Protein AF-A0A0D0CSP5-F1 (afdb_monomer_lite)

Structure (mmCIF, N/CA/C/O backbone):
data_AF-A0A0D0CSP5-F1
#
_entry.id   AF-A0A0D0CSP5-F1
#
loop_
_atom_site.group_PDB
_atom_site.id
_atom_site.type_symbol
_atom_site.label_atom_id
_atom_site.label_alt_id
_atom_site.label_comp_id
_atom_site.label_asym_id
_atom_site.label_entity_id
_atom_site.label_seq_id
_atom_site.pdbx_PDB_ins_code
_atom_site.Cartn_x
_atom_site.Cartn_y
_atom_site.Cartn_z
_atom_site.occupancy
_atom_site.B_iso_or_equiv
_atom_site.auth_seq_id
_atom_site.auth_comp_id
_atom_site.auth_asym_id
_atom_site.auth_atom_id
_atom_site.pdbx_PDB_model_num
ATOM 1 N N . MET A 1 1 ? 1.812 12.391 -6.120 1.00 46.16 1 MET A N 1
ATOM 2 C CA . MET A 1 1 ? 3.103 12.925 -5.631 1.00 46.16 1 MET A CA 1
ATOM 3 C C . MET A 1 1 ? 3.459 12.083 -4.439 1.00 46.16 1 MET A C 1
ATOM 5 O O . MET A 1 1 ? 2.718 12.094 -3.468 1.00 46.16 1 MET A O 1
ATOM 9 N N . HIS A 1 2 ? 4.501 11.278 -4.575 1.00 56.84 2 HIS A N 1
ATOM 10 C CA . HIS A 1 2 ? 5.103 10.599 -3.438 1.00 56.84 2 HIS A CA 1
ATOM 11 C C . HIS A 1 2 ? 5.657 11.669 -2.486 1.00 56.84 2 HIS A C 1
ATOM 13 O O . HIS A 1 2 ? 5.991 12.766 -2.946 1.00 56.84 2 HIS A O 1
ATOM 19 N N . GLY A 1 3 ? 5.704 11.393 -1.181 1.00 61.19 3 GLY A N 1
ATOM 20 C CA . GLY A 1 3 ? 6.346 12.304 -0.230 1.00 61.19 3 GLY A CA 1
ATOM 21 C C . GLY A 1 3 ? 7.764 12.653 -0.694 1.00 61.19 3 GLY A C 1
ATOM 22 O O . GLY A 1 3 ? 8.386 11.878 -1.426 1.00 61.19 3 GLY A O 1
ATOM 23 N N . LYS A 1 4 ? 8.284 13.824 -0.305 1.00 67.62 4 LYS A N 1
ATOM 24 C CA . LYS A 1 4 ? 9.703 14.127 -0.544 1.00 67.62 4 LYS A CA 1
ATOM 25 C C . LYS A 1 4 ? 10.536 12.979 0.026 1.00 67.62 4 LYS A C 1
ATOM 27 O O . LYS A 1 4 ? 10.249 12.508 1.125 1.00 67.62 4 LYS A O 1
ATOM 32 N N . LYS A 1 5 ? 11.545 12.529 -0.725 1.00 73.38 5 LYS A N 1
ATOM 33 C CA . LYS A 1 5 ? 12.476 11.501 -0.257 1.00 73.38 5 LYS A CA 1
ATOM 34 C C . LYS A 1 5 ? 13.006 11.898 1.129 1.00 73.38 5 LYS A C 1
ATOM 36 O O . LYS A 1 5 ? 13.601 12.971 1.241 1.00 73.38 5 LYS A O 1
ATOM 41 N N . PRO A 1 6 ? 12.828 11.055 2.157 1.00 75.56 6 PRO A N 1
ATOM 42 C CA . PRO A 1 6 ? 13.388 11.326 3.471 1.00 75.56 6 PRO A CA 1
ATOM 43 C C . PRO A 1 6 ? 14.915 11.338 3.404 1.00 75.56 6 PRO A C 1
ATOM 45 O O . PRO A 1 6 ? 15.516 10.496 2.732 1.00 75.56 6 PRO A O 1
ATOM 48 N N . SER A 1 7 ? 15.549 12.266 4.121 1.00 73.44 7 SER A N 1
ATOM 49 C CA . SER A 1 7 ? 17.014 12.332 4.243 1.00 73.44 7 SER A CA 1
ATOM 50 C C . SER A 1 7 ? 17.606 11.059 4.857 1.00 73.44 7 SER A C 1
ATOM 52 O O . SER A 1 7 ? 18.731 10.692 4.537 1.00 73.44 7 SER A O 1
ATOM 54 N N . SER A 1 8 ? 16.821 10.345 5.670 1.00 70.94 8 SER A N 1
ATOM 55 C CA . SER A 1 8 ? 17.181 9.068 6.295 1.00 70.94 8 SER A CA 1
ATOM 56 C C . SER A 1 8 ? 17.286 7.887 5.324 1.00 70.94 8 SER A C 1
ATOM 58 O O . SER A 1 8 ? 17.780 6.831 5.712 1.00 70.94 8 SER A O 1
ATOM 60 N N . LEU A 1 9 ? 16.831 8.032 4.072 1.00 71.69 9 LEU A N 1
ATOM 61 C CA . LEU A 1 9 ? 16.870 6.962 3.082 1.00 71.69 9 LEU A CA 1
ATOM 62 C C . LEU A 1 9 ? 18.062 7.134 2.130 1.00 71.69 9 LEU A C 1
ATOM 64 O O . LEU A 1 9 ? 18.084 7.996 1.246 1.00 71.69 9 LEU A O 1
ATOM 68 N N . THR A 1 10 ? 19.052 6.266 2.280 1.00 71.38 10 THR A N 1
ATOM 69 C CA . THR A 1 10 ? 20.228 6.174 1.404 1.00 71.38 10 THR A CA 1
ATOM 70 C C . THR A 1 10 ? 20.049 5.079 0.347 1.00 71.38 10 THR A C 1
ATOM 72 O O . THR A 1 10 ? 19.156 4.234 0.440 1.00 71.38 10 THR A O 1
ATOM 75 N N . SER A 1 11 ? 20.908 5.063 -0.676 1.00 65.88 11 SER A N 1
ATOM 76 C CA . SER A 1 11 ? 20.959 3.974 -1.668 1.00 65.88 11 SER A CA 1
ATOM 77 C C . SER A 1 11 ? 21.300 2.609 -1.052 1.00 65.88 11 SER A C 1
ATOM 79 O O . SER A 1 11 ? 20.943 1.590 -1.629 1.00 65.88 11 SER A O 1
ATOM 81 N N . SER A 1 12 ? 21.933 2.590 0.125 1.00 69.38 12 SER A N 1
ATOM 82 C CA . SER A 1 12 ? 22.288 1.393 0.898 1.00 69.38 12 SER A CA 1
ATOM 83 C C . SER A 1 12 ? 21.222 0.954 1.911 1.00 69.38 12 SER A C 1
ATOM 85 O O . SER A 1 12 ? 21.437 0.001 2.657 1.00 69.38 12 SER A O 1
ATOM 87 N N . SER A 1 13 ? 20.080 1.645 1.983 1.00 78.25 13 SER A N 1
ATOM 88 C CA . SER A 1 13 ? 19.023 1.297 2.935 1.00 78.25 13 SER A CA 1
ATOM 89 C C . SER A 1 13 ? 18.440 -0.085 2.640 1.00 78.25 13 SER A C 1
ATOM 91 O O . SER A 1 13 ? 18.067 -0.381 1.507 1.00 78.25 13 SER A O 1
ATOM 93 N N . SER A 1 14 ? 18.314 -0.918 3.677 1.00 86.06 14 SER A N 1
ATOM 94 C CA . SER A 1 14 ? 17.715 -2.247 3.548 1.00 86.06 14 SER A CA 1
ATOM 95 C C . SER A 1 14 ? 16.250 -2.169 3.097 1.00 86.06 14 SER A C 1
ATOM 97 O O . SER A 1 14 ? 15.546 -1.193 3.373 1.00 86.06 14 SER A O 1
ATOM 99 N N . GLN A 1 15 ? 15.756 -3.233 2.456 1.00 89.75 15 GLN A N 1
ATOM 100 C CA . GLN A 1 15 ? 14.350 -3.353 2.043 1.00 89.75 15 GLN A CA 1
ATOM 101 C C . GLN A 1 15 ? 13.382 -3.133 3.220 1.00 89.75 15 GLN A C 1
ATOM 103 O O . GLN A 1 15 ? 1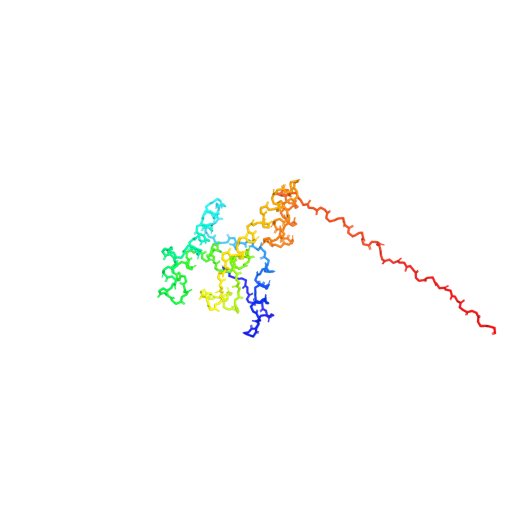2.352 -2.470 3.077 1.00 89.75 15 GLN A O 1
ATOM 108 N N . ALA A 1 16 ? 13.718 -3.677 4.395 1.00 90.62 16 ALA A N 1
ATOM 109 C CA . ALA A 1 16 ? 12.918 -3.523 5.605 1.00 90.62 16 ALA A CA 1
ATOM 110 C C . ALA A 1 16 ? 12.831 -2.051 6.031 1.00 90.62 16 ALA A C 1
ATOM 112 O O . ALA A 1 16 ? 11.731 -1.552 6.266 1.00 90.62 16 ALA A O 1
ATOM 113 N N . ASN A 1 17 ? 13.962 -1.339 6.041 1.00 90.44 17 ASN A N 1
ATOM 114 C CA . ASN A 1 17 ? 13.996 0.080 6.386 1.00 90.44 17 ASN A CA 1
ATOM 115 C C . ASN A 1 17 ? 13.234 0.934 5.360 1.00 90.44 17 ASN A C 1
ATOM 117 O O . ASN A 1 17 ? 12.402 1.756 5.731 1.00 90.44 17 ASN A O 1
ATOM 121 N N . ALA A 1 18 ? 13.443 0.694 4.060 1.00 92.19 18 ALA A N 1
ATOM 122 C CA . ALA A 1 18 ? 12.728 1.407 3.001 1.00 92.19 18 ALA A CA 1
ATOM 123 C C . ALA A 1 18 ? 11.206 1.201 3.094 1.00 92.19 18 ALA A C 1
ATOM 125 O O . ALA A 1 18 ? 10.436 2.154 2.969 1.00 92.19 18 ALA A O 1
ATOM 126 N N . THR A 1 19 ? 10.771 -0.034 3.355 1.00 94.44 19 THR A N 1
ATOM 127 C CA . THR A 1 19 ? 9.352 -0.366 3.543 1.00 94.44 19 THR A CA 1
ATOM 128 C C . THR A 1 19 ? 8.783 0.325 4.778 1.00 94.44 19 THR A C 1
ATOM 130 O O . THR A 1 19 ? 7.711 0.923 4.696 1.00 94.44 19 THR A O 1
ATOM 133 N N . LEU A 1 20 ? 9.506 0.297 5.902 1.00 92.38 20 LEU A N 1
ATOM 134 C CA . LEU A 1 20 ? 9.097 0.953 7.143 1.00 92.38 20 LEU A CA 1
ATOM 135 C C . LEU A 1 20 ? 8.934 2.466 6.953 1.00 92.38 20 LEU A C 1
ATOM 137 O O . LEU A 1 20 ? 7.921 3.030 7.353 1.00 92.38 20 LEU A O 1
ATOM 141 N N . ILE A 1 21 ? 9.885 3.110 6.275 1.00 92.19 21 ILE A N 1
ATOM 142 C CA . ILE A 1 21 ? 9.843 4.547 5.979 1.00 92.19 21 ILE A CA 1
ATOM 143 C C . ILE A 1 21 ? 8.609 4.909 5.137 1.00 92.19 21 ILE A C 1
ATOM 145 O O . ILE A 1 21 ? 7.915 5.881 5.438 1.00 92.19 21 ILE A O 1
ATOM 149 N N . VAL A 1 22 ? 8.297 4.124 4.100 1.00 93.00 22 VAL A N 1
ATOM 150 C CA . VAL A 1 22 ? 7.089 4.352 3.285 1.00 93.00 22 VAL A CA 1
ATOM 151 C C . VAL A 1 22 ? 5.819 4.174 4.121 1.00 93.00 22 VAL A C 1
ATOM 153 O O . VAL A 1 22 ? 4.914 5.004 4.038 1.00 93.00 22 VAL A O 1
ATOM 156 N N . ARG A 1 23 ? 5.752 3.126 4.953 1.00 92.62 23 ARG A N 1
ATOM 157 C CA . ARG A 1 23 ? 4.597 2.861 5.829 1.00 92.62 23 ARG A CA 1
ATOM 158 C C . ARG A 1 23 ? 4.380 3.955 6.874 1.00 92.62 23 ARG A C 1
ATOM 160 O O . ARG A 1 23 ? 3.234 4.285 7.149 1.00 92.62 23 ARG A O 1
ATOM 167 N N . ASN A 1 24 ? 5.458 4.546 7.380 1.00 90.31 24 ASN A N 1
ATOM 168 C CA . ASN A 1 24 ? 5.418 5.624 8.371 1.00 90.31 24 ASN A CA 1
ATOM 169 C C . ASN A 1 24 ? 5.271 7.023 7.753 1.00 90.31 24 ASN A C 1
ATOM 171 O O . ASN A 1 24 ? 5.294 8.015 8.474 1.00 90.31 24 ASN A O 1
ATOM 175 N N . THR A 1 25 ? 5.143 7.140 6.428 1.00 89.69 25 THR A N 1
ATOM 176 C CA . THR A 1 25 ? 4.841 8.439 5.813 1.00 89.69 25 THR A CA 1
ATOM 177 C C . THR A 1 25 ? 3.439 8.904 6.269 1.00 89.69 25 THR A C 1
ATOM 179 O O . THR A 1 25 ? 2.543 8.056 6.299 1.00 89.69 25 THR A O 1
ATOM 182 N N . PRO A 1 26 ? 3.209 10.197 6.593 1.00 87.38 26 PRO A N 1
ATOM 183 C CA . PRO A 1 26 ? 1.911 10.728 7.054 1.00 87.38 26 PRO A CA 1
ATOM 184 C C . PRO A 1 26 ? 0.786 10.684 6.015 1.00 87.38 26 PRO A C 1
ATOM 186 O O . PRO A 1 26 ? 1.022 10.803 4.804 1.00 87.38 26 PRO A O 1
ATOM 189 N N . TRP A 1 27 ? -0.455 10.385 6.438 1.00 86.06 27 TRP A N 1
ATOM 190 C CA . TRP A 1 27 ? -1.634 10.222 5.550 1.00 86.06 27 TRP A CA 1
ATOM 191 C C . TRP A 1 27 ? -2.237 11.572 5.192 1.00 86.06 27 TRP A C 1
ATOM 193 O O . TRP A 1 27 ? -3.348 11.906 5.595 1.00 86.06 27 TRP A O 1
ATOM 203 N N . ASP A 1 28 ? -1.483 12.324 4.396 1.00 77.31 28 ASP A N 1
ATOM 204 C CA . ASP A 1 28 ? -1.878 13.655 3.960 1.00 77.31 28 ASP A CA 1
ATOM 205 C C . ASP A 1 28 ? -2.941 13.601 2.861 1.00 77.31 28 ASP A C 1
ATOM 207 O O . ASP A 1 28 ? -2.894 12.773 1.941 1.00 77.31 28 ASP A O 1
ATOM 211 N N . ALA A 1 29 ? -3.886 14.539 2.930 1.00 70.00 29 ALA A N 1
ATOM 212 C CA . ALA A 1 29 ? -4.814 14.775 1.839 1.00 70.00 29 ALA A CA 1
ATOM 213 C C . ALA A 1 29 ? -4.043 15.221 0.581 1.00 70.00 29 ALA A C 1
ATOM 215 O O . ALA A 1 29 ? -3.043 15.943 0.678 1.00 70.00 29 ALA A O 1
ATOM 216 N N . PRO A 1 30 ? -4.489 14.830 -0.626 1.00 65.56 30 PRO A N 1
ATOM 217 C CA . PRO A 1 30 ? -3.902 15.361 -1.844 1.00 65.56 30 PRO A CA 1
ATOM 218 C C . PRO A 1 30 ? -4.047 16.895 -1.871 1.00 65.56 30 PRO A C 1
ATOM 220 O O . PRO A 1 30 ? -5.039 17.427 -1.372 1.00 65.56 30 PRO A O 1
ATOM 223 N N . PRO A 1 31 ? -3.098 17.628 -2.484 1.00 65.00 31 PRO A N 1
ATOM 224 C CA . PRO A 1 31 ? -3.183 19.081 -2.582 1.00 65.00 31 PRO A CA 1
ATOM 225 C C . PRO A 1 31 ? -4.522 19.523 -3.189 1.00 65.00 31 PRO A C 1
ATOM 227 O O . PRO A 1 31 ? -4.900 19.035 -4.257 1.00 65.00 31 PRO A O 1
ATOM 230 N N . ALA A 1 32 ? -5.187 20.493 -2.552 1.00 57.00 32 ALA A N 1
ATOM 231 C CA . ALA A 1 32 ? -6.552 20.939 -2.870 1.00 57.00 32 ALA A CA 1
ATOM 232 C C . ALA A 1 32 ? -6.784 21.360 -4.339 1.00 57.00 32 ALA A C 1
ATOM 234 O O . ALA A 1 32 ? -7.913 21.387 -4.814 1.00 57.00 32 ALA A O 1
ATOM 235 N N . LYS A 1 33 ? -5.721 21.667 -5.093 1.00 55.97 33 LYS A N 1
ATOM 236 C CA . LYS A 1 33 ? -5.796 22.148 -6.483 1.00 55.97 33 LYS A CA 1
ATOM 237 C C . LYS A 1 33 ? -5.842 21.042 -7.550 1.00 55.97 33 LYS A C 1
ATOM 239 O O . LYS A 1 33 ? -5.821 21.354 -8.740 1.00 55.97 33 LYS A O 1
ATOM 244 N N . LYS A 1 34 ? -5.879 19.756 -7.184 1.00 57.50 34 LYS A N 1
ATOM 245 C CA . LYS A 1 34 ? -5.886 18.658 -8.168 1.00 57.50 34 LYS A CA 1
ATOM 246 C C . LYS A 1 34 ? -7.311 18.202 -8.489 1.00 57.50 34 LYS A C 1
ATOM 248 O O . LYS A 1 34 ? -7.962 17.536 -7.692 1.00 57.50 34 LYS A O 1
ATOM 253 N N . ARG A 1 35 ? -7.779 18.556 -9.692 1.00 54.22 35 ARG A N 1
ATOM 254 C CA . ARG A 1 35 ? -9.064 18.112 -10.260 1.00 54.22 35 ARG A CA 1
ATOM 255 C C . ARG A 1 35 ? -9.150 16.575 -10.267 1.00 54.22 35 ARG A C 1
ATOM 257 O O . ARG A 1 35 ? -8.184 15.907 -10.631 1.00 54.22 35 ARG A O 1
ATOM 264 N N . GLY A 1 36 ? -10.317 16.019 -9.927 1.00 55.41 36 GLY A N 1
ATOM 265 C CA . GLY A 1 36 ? -10.646 14.612 -10.212 1.00 55.41 36 GLY A CA 1
ATOM 266 C C . GLY A 1 36 ? -10.665 13.628 -9.035 1.00 55.41 36 GLY A C 1
ATOM 267 O O . GLY A 1 36 ? -10.624 12.422 -9.283 1.00 55.41 36 GLY A O 1
ATOM 268 N N . MET A 1 37 ? -10.742 14.102 -7.787 1.00 58.91 37 MET A N 1
ATOM 269 C CA . MET A 1 37 ? -10.951 13.253 -6.602 1.00 58.91 37 MET A CA 1
ATOM 270 C C . MET A 1 37 ? -12.048 13.820 -5.686 1.00 58.91 37 MET A C 1
ATOM 272 O O . MET A 1 37 ? -11.821 14.067 -4.511 1.00 58.91 37 MET A O 1
ATOM 276 N N . SER A 1 38 ? -13.238 14.075 -6.232 1.00 64.12 38 SER A N 1
ATOM 277 C CA . SER A 1 38 ? -14.390 14.531 -5.436 1.00 64.12 38 SER A CA 1
ATOM 278 C C . SER A 1 38 ? -15.262 13.385 -4.916 1.00 64.12 38 SER A C 1
ATOM 280 O O . SER A 1 38 ? -16.025 13.587 -3.981 1.00 64.12 38 SER A O 1
ATOM 282 N N . GLN A 1 39 ? -15.157 12.181 -5.494 1.00 77.81 39 GLN A N 1
ATOM 283 C CA . GLN A 1 39 ? -16.024 11.048 -5.153 1.00 77.81 39 GLN A CA 1
ATOM 284 C C . GLN A 1 39 ? -15.227 9.857 -4.610 1.00 77.81 39 GLN A C 1
ATOM 286 O O . GLN A 1 39 ? -14.527 9.166 -5.357 1.00 77.81 39 GLN A O 1
ATOM 291 N N . ALA A 1 40 ? -15.371 9.597 -3.308 1.00 81.00 40 ALA A N 1
ATOM 292 C CA . ALA A 1 40 ? -14.673 8.523 -2.600 1.00 81.00 40 ALA A CA 1
ATOM 293 C C . ALA A 1 40 ? -14.980 7.128 -3.176 1.00 81.00 40 ALA A C 1
ATOM 295 O O . ALA A 1 40 ? -14.067 6.330 -3.378 1.00 81.00 40 ALA A O 1
ATOM 296 N N . ASN A 1 41 ? -16.238 6.859 -3.534 1.00 84.25 41 ASN A N 1
ATOM 297 C CA . ASN A 1 41 ? -16.663 5.553 -4.051 1.00 84.25 41 ASN A CA 1
ATOM 298 C C . ASN A 1 41 ? -15.925 5.167 -5.340 1.00 84.25 41 ASN A C 1
ATOM 300 O O . ASN A 1 41 ? -15.428 4.050 -5.468 1.00 84.25 41 ASN A O 1
ATOM 304 N N . ILE A 1 42 ? -15.776 6.110 -6.275 1.00 85.06 42 ILE A N 1
ATOM 305 C CA . ILE A 1 42 ? -15.047 5.856 -7.524 1.00 85.06 42 ILE A CA 1
ATOM 306 C C . ILE A 1 42 ? -13.568 5.589 -7.225 1.00 85.06 42 ILE A C 1
ATOM 308 O O . ILE A 1 42 ? -12.956 4.709 -7.832 1.00 85.06 42 ILE A O 1
ATOM 312 N N . PHE A 1 43 ? -12.979 6.320 -6.275 1.00 85.81 43 PHE A N 1
ATOM 313 C CA . PHE A 1 43 ? -11.599 6.079 -5.860 1.00 85.81 43 PHE A CA 1
ATOM 314 C C . PHE A 1 43 ? -11.404 4.662 -5.305 1.00 85.81 43 PHE A C 1
ATOM 316 O O . PHE A 1 43 ? -10.456 3.986 -5.711 1.00 85.81 43 PHE A O 1
ATOM 323 N N . LEU A 1 44 ? -12.320 4.184 -4.456 1.00 88.31 44 LEU A N 1
ATOM 324 C CA . LEU A 1 44 ? -12.282 2.821 -3.918 1.00 88.31 44 LEU A CA 1
ATOM 325 C C . LEU A 1 44 ? -12.336 1.764 -5.028 1.00 88.31 44 LEU A C 1
ATOM 327 O O . LEU A 1 44 ? -11.531 0.830 -5.023 1.00 88.31 44 LEU A O 1
ATOM 331 N N . VAL A 1 45 ? -13.215 1.937 -6.020 1.00 92.44 45 VAL A N 1
ATOM 332 C CA . VAL A 1 45 ? -13.304 1.030 -7.180 1.00 92.44 45 VAL A CA 1
ATOM 333 C C . VAL A 1 45 ? -12.012 1.049 -7.998 1.00 92.44 45 VAL A C 1
ATOM 335 O O . VAL A 1 45 ? -11.475 -0.003 -8.341 1.00 92.44 45 VAL A O 1
ATOM 338 N N . MET A 1 46 ? -11.457 2.230 -8.281 1.00 91.69 46 MET A N 1
ATOM 339 C CA . MET A 1 46 ? -10.213 2.330 -9.049 1.00 91.69 46 MET A CA 1
ATOM 340 C C . MET A 1 46 ? -9.023 1.699 -8.308 1.00 91.69 46 MET A C 1
ATOM 342 O O . MET A 1 46 ? -8.223 0.991 -8.920 1.00 91.69 46 MET A O 1
ATOM 346 N N . MET A 1 47 ? -8.897 1.941 -7.000 1.00 92.38 47 MET A N 1
ATOM 347 C CA . MET A 1 47 ? -7.795 1.411 -6.196 1.00 92.38 47 MET A CA 1
ATOM 348 C C . MET A 1 47 ? -7.901 -0.108 -6.014 1.00 92.38 47 MET A C 1
ATOM 350 O O . MET A 1 47 ? -6.906 -0.807 -6.185 1.00 92.38 47 MET A O 1
ATOM 354 N N . SER A 1 48 ? -9.097 -0.634 -5.734 1.00 94.56 48 SER A N 1
ATOM 355 C CA . SER A 1 48 ? -9.327 -2.085 -5.643 1.00 94.56 48 SER A CA 1
ATOM 356 C C . SER A 1 48 ? -9.068 -2.787 -6.976 1.00 94.56 48 SER A C 1
ATOM 358 O O . SER A 1 48 ? -8.341 -3.776 -7.005 1.00 94.56 48 SER A O 1
ATOM 360 N N . THR A 1 49 ? -9.547 -2.227 -8.092 1.00 95.50 49 THR A N 1
ATOM 361 C CA . THR A 1 49 ? -9.261 -2.750 -9.441 1.00 95.50 49 THR A CA 1
ATOM 362 C C . THR A 1 49 ? -7.762 -2.764 -9.726 1.00 95.50 49 THR A C 1
ATOM 364 O O . THR A 1 49 ? -7.243 -3.745 -10.251 1.00 95.50 49 THR A O 1
ATOM 367 N N . PHE A 1 50 ? -7.040 -1.704 -9.349 1.00 95.69 50 PHE A N 1
ATOM 368 C CA . PHE A 1 50 ? -5.586 -1.656 -9.489 1.00 95.69 50 PHE A CA 1
ATOM 369 C C . PHE A 1 50 ? -4.889 -2.739 -8.654 1.00 95.69 50 PHE A C 1
ATOM 371 O O . PHE A 1 50 ? -4.011 -3.424 -9.174 1.00 95.69 50 PHE A O 1
ATOM 378 N N . ILE A 1 51 ? -5.297 -2.940 -7.396 1.00 95.75 51 ILE A N 1
ATOM 379 C CA . ILE A 1 51 ? -4.763 -4.007 -6.534 1.00 95.75 51 ILE A CA 1
ATOM 380 C C . ILE A 1 51 ? -4.999 -5.379 -7.176 1.00 95.75 51 ILE A C 1
ATOM 382 O O . ILE A 1 51 ? -4.045 -6.135 -7.345 1.00 95.75 51 ILE A O 1
ATOM 386 N N . ILE A 1 52 ? -6.235 -5.675 -7.590 1.00 95.88 52 ILE A N 1
ATOM 387 C CA . ILE A 1 52 ? -6.591 -6.945 -8.242 1.00 95.88 52 ILE A CA 1
ATOM 388 C C . ILE A 1 52 ? -5.746 -7.144 -9.501 1.00 95.88 52 ILE A C 1
ATOM 390 O O . ILE A 1 52 ? -5.104 -8.178 -9.657 1.00 95.88 52 ILE A O 1
ATOM 394 N N . ALA A 1 53 ? -5.670 -6.131 -10.366 1.00 96.31 53 ALA A N 1
ATOM 395 C CA . ALA A 1 53 ? -4.885 -6.202 -11.590 1.00 96.31 53 ALA A CA 1
ATOM 396 C C . ALA A 1 53 ? -3.394 -6.441 -11.310 1.00 96.31 53 ALA A C 1
ATOM 398 O O . ALA A 1 53 ? -2.758 -7.174 -12.059 1.00 96.31 53 ALA A O 1
ATOM 399 N N . MET A 1 54 ? -2.823 -5.870 -10.246 1.00 95.62 54 MET A N 1
ATOM 400 C CA . MET A 1 54 ? -1.427 -6.125 -9.878 1.00 95.62 54 MET A CA 1
ATOM 401 C C . MET A 1 54 ? -1.188 -7.557 -9.387 1.00 95.62 54 MET A C 1
ATOM 403 O O . MET A 1 54 ? -0.099 -8.088 -9.602 1.00 95.62 54 MET A O 1
ATOM 407 N N . TYR A 1 55 ? -2.173 -8.177 -8.742 1.00 95.38 55 TYR A N 1
ATOM 408 C CA . TYR A 1 55 ? -2.037 -9.519 -8.180 1.00 95.38 55 TYR A CA 1
ATOM 409 C C . TYR A 1 55 ? -2.460 -10.648 -9.108 1.00 95.38 55 TYR A C 1
ATOM 411 O O . TYR A 1 55 ? -1.989 -11.765 -8.927 1.00 95.38 55 TYR A O 1
ATOM 419 N N . GLU A 1 56 ? -3.281 -10.356 -10.112 1.00 96.00 56 GLU A N 1
ATOM 420 C CA . GLU A 1 56 ? -3.681 -11.312 -11.136 1.00 96.00 56 GLU A CA 1
ATOM 421 C C . GLU A 1 56 ? -2.582 -11.425 -12.210 1.00 96.00 56 GLU A C 1
ATOM 423 O O . GLU A 1 56 ? -2.415 -10.494 -13.010 1.00 96.00 56 GLU A O 1
ATOM 428 N N . PRO A 1 57 ? -1.805 -12.529 -12.274 1.00 93.31 57 PRO A N 1
ATOM 429 C CA . PRO A 1 57 ? -0.657 -12.636 -13.176 1.00 93.31 57 PRO A CA 1
ATOM 430 C C . PRO A 1 57 ? -1.039 -12.505 -14.649 1.00 93.31 57 PRO A C 1
ATOM 432 O O . PRO A 1 57 ? -0.236 -12.033 -15.458 1.00 93.31 57 PRO A O 1
ATOM 435 N N . THR A 1 58 ? -2.265 -12.904 -14.994 1.00 96.12 58 THR A N 1
ATOM 436 C CA . THR A 1 58 ? -2.775 -12.846 -16.363 1.00 96.12 58 THR A CA 1
ATOM 437 C C . THR A 1 58 ? -3.406 -11.501 -16.708 1.00 96.12 58 THR A C 1
ATOM 439 O O . THR A 1 58 ? -3.830 -11.315 -17.851 1.00 96.12 58 THR A O 1
ATOM 442 N N . SER A 1 59 ? -3.448 -10.533 -15.790 1.00 96.88 59 SER A N 1
ATOM 443 C CA . SER A 1 59 ? -4.088 -9.250 -16.066 1.00 96.88 59 SER A CA 1
ATOM 444 C C . SER A 1 59 ? -3.383 -8.500 -17.209 1.00 96.88 59 SER A C 1
ATOM 446 O O . SER A 1 59 ? -2.155 -8.588 -17.358 1.00 96.88 59 SER A O 1
ATOM 448 N N . PRO A 1 60 ? -4.119 -7.710 -18.013 1.00 95.75 60 PRO A N 1
ATOM 449 C CA . PRO A 1 60 ? -3.512 -6.877 -19.052 1.00 95.75 60 PRO A CA 1
ATOM 450 C C . PRO A 1 60 ? -2.423 -5.949 -18.502 1.00 95.75 60 PRO A C 1
ATOM 452 O O . PRO A 1 60 ? -1.373 -5.786 -19.121 1.00 95.75 60 PRO A O 1
ATOM 455 N N . LEU A 1 61 ? -2.629 -5.405 -17.297 1.00 94.25 61 LEU A N 1
ATOM 456 C CA . LEU A 1 61 ? -1.655 -4.546 -16.629 1.00 94.25 61 LEU A CA 1
ATOM 457 C C . LEU A 1 61 ? -0.358 -5.298 -16.300 1.00 94.25 61 LEU A C 1
ATOM 459 O O . LEU A 1 61 ? 0.729 -4.774 -16.534 1.00 94.25 61 LEU A O 1
ATOM 463 N N . ARG A 1 62 ? -0.441 -6.537 -15.799 1.00 94.88 62 ARG A N 1
ATOM 464 C CA . ARG A 1 62 ? 0.749 -7.341 -15.477 1.00 94.88 62 ARG A CA 1
ATOM 465 C C . ARG A 1 62 ? 1.532 -7.735 -16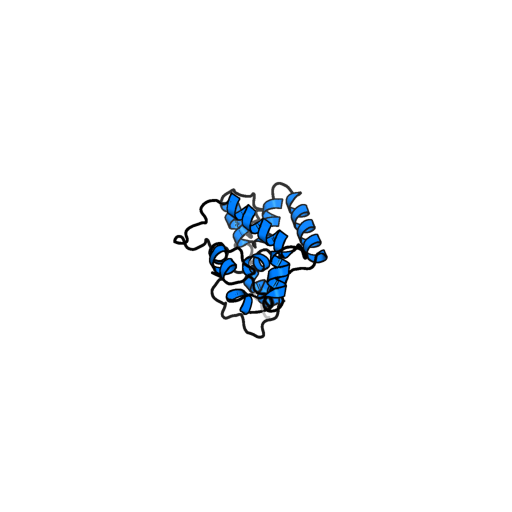.716 1.00 94.88 62 ARG A C 1
ATOM 467 O O . ARG A 1 62 ? 2.761 -7.632 -16.706 1.00 94.88 62 ARG A O 1
ATOM 474 N N . ARG A 1 63 ? 0.838 -8.100 -17.796 1.00 96.25 63 ARG A N 1
ATOM 475 C CA . ARG A 1 63 ? 1.474 -8.345 -19.100 1.00 96.25 63 ARG A CA 1
ATOM 476 C C . ARG A 1 63 ? 2.172 -7.086 -19.616 1.00 96.25 63 ARG A C 1
ATOM 478 O O . ARG A 1 63 ? 3.331 -7.166 -20.014 1.00 96.25 63 ARG A O 1
ATOM 485 N N . TYR A 1 64 ? 1.508 -5.929 -19.533 1.00 95.75 64 TYR A N 1
ATOM 486 C CA . TYR A 1 64 ? 2.078 -4.644 -19.937 1.00 95.75 64 TYR A CA 1
ATOM 487 C C . TYR A 1 64 ? 3.348 -4.312 -19.146 1.00 95.75 64 TYR A C 1
ATOM 489 O O . TYR A 1 64 ? 4.394 -4.079 -19.744 1.00 95.75 64 TYR A O 1
ATOM 497 N N . ILE A 1 65 ? 3.295 -4.354 -17.811 1.00 95.19 65 ILE A N 1
ATOM 498 C CA . ILE A 1 65 ? 4.445 -4.069 -16.936 1.00 95.19 65 ILE A CA 1
ATOM 499 C C . ILE A 1 65 ? 5.634 -4.970 -17.284 1.00 95.19 65 ILE A C 1
ATOM 501 O O . ILE A 1 65 ? 6.763 -4.487 -17.376 1.00 95.19 65 ILE A O 1
ATOM 505 N N . LYS A 1 66 ? 5.387 -6.270 -17.497 1.00 94.69 66 LYS A N 1
ATOM 506 C CA . LYS A 1 66 ? 6.429 -7.232 -17.878 1.00 94.69 66 LYS A CA 1
ATOM 507 C C . LYS A 1 66 ? 7.069 -6.864 -19.221 1.00 94.69 66 LYS A C 1
ATOM 509 O O . LYS A 1 66 ? 8.290 -6.868 -19.321 1.00 94.69 66 LYS A O 1
ATOM 514 N N . ALA A 1 67 ? 6.260 -6.504 -20.218 1.00 95.88 67 ALA A N 1
ATOM 515 C CA . ALA A 1 67 ? 6.739 -6.077 -21.534 1.00 95.88 67 ALA A CA 1
ATOM 516 C C . ALA A 1 67 ? 7.494 -4.731 -21.509 1.00 95.88 67 ALA A C 1
ATOM 518 O O . ALA A 1 67 ? 8.306 -4.474 -22.390 1.00 95.88 67 ALA A O 1
ATOM 519 N N . HIS A 1 68 ? 7.273 -3.894 -20.489 1.00 95.25 68 HIS A N 1
ATOM 520 C CA . HIS A 1 68 ? 7.844 -2.544 -20.382 1.00 95.25 68 HIS A CA 1
ATOM 521 C C . HIS A 1 68 ? 8.839 -2.406 -19.218 1.00 95.25 68 HIS A C 1
ATOM 523 O O . HIS A 1 68 ? 8.916 -1.361 -18.564 1.00 95.25 68 HIS A O 1
ATOM 529 N N . GLY A 1 69 ? 9.597 -3.468 -18.921 1.00 93.56 69 GLY A N 1
ATOM 530 C CA . GLY A 1 69 ? 10.703 -3.421 -17.955 1.00 93.56 69 GLY A CA 1
ATOM 531 C C . GLY A 1 69 ? 10.281 -3.000 -16.543 1.00 93.56 69 GLY A C 1
ATOM 532 O O . GLY A 1 69 ? 10.986 -2.238 -15.879 1.00 93.56 69 GLY A O 1
ATOM 533 N N . GLY A 1 70 ? 9.093 -3.423 -16.104 1.00 93.56 70 GLY A N 1
ATOM 534 C CA . GLY A 1 70 ? 8.571 -3.142 -14.767 1.00 93.56 70 GLY A CA 1
ATOM 535 C C . GLY A 1 70 ? 7.871 -1.786 -14.617 1.00 93.56 70 GLY A C 1
ATOM 536 O O . GLY A 1 70 ? 7.435 -1.458 -13.512 1.00 93.56 70 GLY A O 1
ATOM 537 N N . ALA A 1 71 ? 7.759 -0.982 -15.678 1.00 93.12 71 ALA A N 1
ATOM 538 C CA . ALA A 1 71 ? 7.119 0.331 -15.622 1.00 93.12 71 ALA A CA 1
ATOM 539 C C . ALA A 1 71 ? 5.592 0.255 -15.814 1.00 93.12 71 ALA A C 1
ATOM 541 O O . ALA A 1 71 ? 5.089 -0.523 -16.619 1.00 93.12 71 ALA A O 1
ATOM 542 N N . LEU A 1 72 ? 4.854 1.134 -15.126 1.00 91.44 72 LEU A N 1
ATOM 543 C CA . LEU A 1 72 ? 3.411 1.331 -15.350 1.00 91.44 72 LEU A CA 1
ATOM 544 C C . LEU A 1 72 ? 3.103 2.133 -16.628 1.00 91.44 72 LEU A C 1
ATOM 546 O O . LEU A 1 72 ? 1.971 2.133 -17.095 1.00 91.44 72 LEU A O 1
ATOM 550 N N . GLY A 1 73 ? 4.105 2.814 -17.191 1.00 90.88 73 GLY A N 1
ATOM 551 C CA . GLY A 1 73 ? 3.951 3.712 -18.335 1.00 90.88 73 GLY A CA 1
ATOM 552 C C . GLY A 1 73 ? 3.606 5.152 -17.937 1.00 90.88 73 GLY A C 1
ATOM 553 O O . GLY A 1 73 ? 3.060 5.421 -16.861 1.00 90.88 73 GLY A O 1
ATOM 554 N N . THR A 1 74 ? 3.946 6.091 -18.820 1.00 89.12 74 THR A N 1
ATOM 555 C CA . THR A 1 74 ? 3.697 7.532 -18.642 1.00 89.12 74 THR A CA 1
ATOM 556 C C . THR A 1 74 ? 2.203 7.830 -18.600 1.00 89.12 74 THR A C 1
ATOM 558 O O . THR A 1 74 ? 1.736 8.417 -17.633 1.00 89.12 74 THR A O 1
ATOM 561 N N . GLN A 1 75 ? 1.428 7.287 -19.544 1.00 89.50 75 GLN A N 1
ATOM 562 C CA . GLN A 1 75 ? -0.028 7.479 -19.609 1.00 89.50 75 GLN A CA 1
ATOM 563 C C . GLN A 1 75 ? -0.744 7.091 -18.306 1.00 89.50 75 GLN A C 1
ATOM 565 O O . GLN A 1 75 ? -1.609 7.824 -17.821 1.00 89.50 75 GLN A O 1
ATOM 570 N N . TRP A 1 76 ? -0.371 5.953 -17.706 1.00 89.25 76 TRP A N 1
ATOM 571 C CA . TRP A 1 76 ? -0.908 5.555 -16.404 1.00 89.25 76 TRP A CA 1
ATOM 572 C C . TRP A 1 76 ? -0.496 6.544 -15.315 1.00 89.25 76 TRP A C 1
ATOM 574 O O . TRP A 1 76 ? -1.333 7.008 -14.541 1.00 89.25 76 TRP A O 1
ATOM 584 N N . THR A 1 77 ? 0.794 6.874 -15.258 1.00 88.06 77 THR A N 1
ATOM 585 C CA . THR A 1 77 ? 1.368 7.754 -14.233 1.00 88.06 77 THR A CA 1
ATOM 586 C C . THR A 1 77 ? 0.730 9.142 -14.257 1.00 88.06 77 THR A C 1
ATOM 588 O O . THR A 1 77 ? 0.350 9.649 -13.200 1.00 88.06 77 THR A O 1
ATOM 591 N N . ASP A 1 78 ? 0.514 9.712 -15.437 1.00 86.81 78 ASP A N 1
ATOM 592 C CA . ASP A 1 78 ? -0.091 11.035 -15.602 1.00 86.81 78 ASP A CA 1
ATOM 593 C C . ASP A 1 78 ? -1.562 11.029 -15.168 1.00 86.81 78 ASP A C 1
ATOM 595 O O . ASP A 1 78 ? -2.017 11.910 -14.433 1.00 86.81 78 ASP A O 1
ATOM 599 N N . LYS A 1 79 ? -2.307 9.980 -15.542 1.00 86.38 79 LYS A N 1
ATOM 600 C CA . LYS A 1 79 ? -3.740 9.856 -15.238 1.00 86.38 79 LYS A CA 1
ATOM 601 C C . LYS A 1 79 ? -4.029 9.497 -13.777 1.00 86.38 79 LYS A C 1
ATOM 603 O O . LYS A 1 79 ? -5.007 9.974 -13.192 1.00 86.38 79 LYS A O 1
ATOM 608 N N . HIS A 1 80 ? -3.215 8.626 -13.187 1.00 86.69 80 HIS A N 1
ATOM 609 C CA . HIS A 1 80 ? -3.498 7.973 -11.905 1.00 86.69 80 HIS A CA 1
ATOM 610 C C . HIS A 1 80 ? -2.532 8.373 -10.781 1.00 86.69 80 HIS A C 1
ATOM 612 O O . HIS A 1 80 ? -2.887 8.277 -9.601 1.00 86.69 80 HIS A O 1
ATOM 618 N N . GLY A 1 81 ? -1.353 8.907 -11.107 1.00 85.19 81 GLY A N 1
ATOM 619 C CA . GLY A 1 81 ? -0.340 9.306 -10.127 1.00 85.19 81 GLY A CA 1
ATOM 620 C C . GLY A 1 81 ? -0.765 10.485 -9.251 1.00 85.19 81 GLY A C 1
ATOM 621 O O . GLY A 1 81 ? -0.443 10.533 -8.059 1.00 85.19 81 GLY A O 1
ATOM 622 N N . ALA A 1 82 ? -1.552 11.415 -9.799 1.00 81.75 82 ALA A N 1
ATOM 623 C CA . ALA A 1 82 ? -2.178 12.486 -9.024 1.00 81.75 82 ALA A CA 1
ATOM 624 C C . ALA A 1 82 ? -3.203 11.955 -8.009 1.00 81.75 82 ALA A C 1
ATOM 626 O O . ALA A 1 82 ? -3.343 12.538 -6.937 1.00 81.75 82 ALA A O 1
ATOM 627 N N . LYS A 1 83 ? -3.862 10.834 -8.329 1.00 82.50 83 LYS A N 1
ATOM 628 C CA . LYS A 1 83 ? -4.868 10.193 -7.476 1.00 82.50 83 LYS A CA 1
ATOM 629 C C . LYS A 1 83 ? -4.258 9.297 -6.397 1.00 82.50 83 LYS A C 1
ATOM 631 O O . LYS A 1 83 ? -4.978 8.780 -5.561 1.00 82.50 83 LYS A O 1
ATOM 636 N N . GLY A 1 84 ? -2.944 9.075 -6.424 1.00 86.31 84 GLY A N 1
ATOM 637 C CA . GLY A 1 84 ? -2.278 8.167 -5.491 1.00 86.31 84 GLY A CA 1
ATOM 638 C C . GLY A 1 84 ? -2.476 6.683 -5.816 1.00 86.31 84 GLY A C 1
ATOM 639 O O . GLY A 1 84 ? -2.069 5.839 -5.022 1.00 86.31 84 GLY A O 1
ATOM 640 N N . ILE A 1 85 ? -3.021 6.332 -6.982 1.00 90.94 85 ILE A N 1
ATOM 641 C CA . ILE A 1 85 ? -3.122 4.936 -7.432 1.00 90.94 85 ILE A CA 1
ATOM 642 C C . ILE A 1 85 ? -1.755 4.536 -7.994 1.00 90.94 85 ILE A C 1
ATOM 644 O O . ILE A 1 85 ? -1.479 4.616 -9.192 1.00 90.94 85 ILE A O 1
ATOM 648 N N . THR A 1 86 ? -0.846 4.241 -7.069 1.00 91.88 86 THR A N 1
ATOM 649 C CA . THR A 1 86 ? 0.588 4.117 -7.322 1.00 91.88 86 THR A CA 1
ATOM 650 C C . THR A 1 86 ? 1.200 3.005 -6.472 1.00 91.88 86 THR A C 1
ATOM 652 O O . THR A 1 86 ? 0.658 2.678 -5.412 1.00 91.88 86 THR A O 1
ATOM 655 N N . PRO A 1 87 ? 2.375 2.482 -6.862 1.00 94.19 87 PRO A N 1
ATOM 656 C CA . PRO A 1 87 ? 3.106 1.491 -6.076 1.00 94.19 87 PRO A CA 1
ATOM 657 C C . PRO A 1 87 ? 3.401 1.905 -4.636 1.00 94.19 87 PRO A C 1
ATOM 659 O O . PRO A 1 87 ? 3.334 1.085 -3.727 1.00 94.19 87 PRO A O 1
ATOM 662 N N . PHE A 1 88 ? 3.680 3.190 -4.415 1.00 93.69 88 PHE A N 1
ATOM 663 C CA . PHE A 1 88 ? 3.934 3.733 -3.084 1.00 93.69 88 PHE A CA 1
ATOM 664 C C . PHE A 1 88 ? 2.783 3.437 -2.121 1.00 93.69 88 PHE A C 1
ATOM 666 O O . PHE A 1 88 ? 3.019 2.969 -1.013 1.00 93.69 88 PHE A O 1
ATOM 673 N N . ASN A 1 89 ? 1.536 3.628 -2.563 1.00 92.94 89 ASN A N 1
ATOM 674 C CA . ASN A 1 89 ? 0.380 3.342 -1.721 1.00 92.94 89 ASN A CA 1
ATOM 675 C C . ASN A 1 89 ? 0.132 1.839 -1.542 1.00 92.94 89 ASN A C 1
ATOM 677 O O . ASN A 1 89 ? -0.394 1.458 -0.505 1.00 92.94 89 ASN A O 1
ATOM 681 N N . LEU A 1 90 ? 0.571 0.971 -2.460 1.00 95.00 90 LEU A N 1
ATOM 682 C CA . LEU A 1 90 ? 0.555 -0.479 -2.213 1.00 95.00 90 LEU A CA 1
ATOM 683 C C . LEU A 1 90 ? 1.513 -0.859 -1.080 1.00 95.00 90 LEU A C 1
ATOM 685 O O . LEU A 1 90 ? 1.132 -1.599 -0.175 1.00 95.00 90 LEU A O 1
ATOM 689 N N . VAL A 1 91 ? 2.737 -0.317 -1.095 1.00 95.56 91 VAL A N 1
ATOM 690 C CA . VAL A 1 91 ? 3.719 -0.548 -0.020 1.00 95.56 91 VAL A CA 1
ATOM 691 C C . VAL A 1 91 ? 3.193 -0.004 1.302 1.00 95.56 91 VAL A C 1
ATOM 693 O O . VAL A 1 91 ? 3.230 -0.674 2.334 1.00 95.56 91 VAL A O 1
ATOM 696 N N . ARG A 1 92 ? 2.643 1.205 1.260 1.00 93.81 92 ARG A N 1
ATOM 697 C CA . ARG A 1 92 ? 2.102 1.885 2.426 1.00 93.81 92 ARG A CA 1
ATOM 698 C C . ARG A 1 92 ? 0.937 1.136 3.072 1.00 93.81 92 ARG A C 1
ATOM 700 O O . ARG A 1 92 ? 0.934 0.979 4.285 1.00 93.81 92 ARG A O 1
ATOM 707 N N . LEU A 1 93 ? 0.022 0.592 2.266 1.00 92.94 93 LEU A N 1
ATOM 708 C CA . LEU A 1 93 ? -1.064 -0.286 2.722 1.00 92.94 93 LEU A CA 1
ATOM 709 C C . LEU A 1 93 ? -0.569 -1.651 3.226 1.00 92.94 93 LEU A C 1
ATOM 711 O O . LEU A 1 93 ? -1.340 -2.406 3.807 1.00 92.94 93 LEU A O 1
ATOM 715 N N . GLY A 1 94 ? 0.709 -1.984 3.027 1.00 94.38 94 GLY A N 1
ATOM 716 C CA . GLY A 1 94 ? 1.277 -3.272 3.430 1.00 94.38 94 GLY A CA 1
ATOM 717 C C . GLY A 1 94 ? 0.990 -4.398 2.452 1.00 94.38 94 GLY A C 1
ATOM 718 O O . GLY A 1 94 ? 1.098 -5.557 2.821 1.00 94.38 94 GLY A O 1
ATOM 719 N N . LEU A 1 95 ? 0.638 -4.065 1.212 1.00 95.69 95 LEU A N 1
ATOM 720 C CA . LEU A 1 95 ? 0.449 -5.020 0.122 1.00 95.69 95 LEU A CA 1
ATOM 721 C C . LEU A 1 95 ? 1.731 -5.180 -0.708 1.00 95.69 95 LEU A C 1
ATOM 723 O O . LEU A 1 95 ? 1.830 -6.033 -1.568 1.00 95.69 95 LEU A O 1
ATOM 727 N N . ALA A 1 96 ? 2.757 -4.373 -0.487 1.00 96.75 96 ALA A N 1
ATOM 728 C CA . ALA A 1 96 ? 4.018 -4.505 -1.203 1.00 96.75 96 ALA A CA 1
ATOM 729 C C . ALA A 1 96 ? 5.194 -4.152 -0.296 1.00 96.75 96 ALA A C 1
ATOM 731 O O . ALA A 1 96 ? 5.020 -3.590 0.786 1.00 96.75 96 ALA A O 1
ATOM 732 N N . THR A 1 97 ? 6.401 -4.453 -0.757 1.00 96.31 97 THR A N 1
ATOM 733 C CA . THR A 1 97 ? 7.647 -4.024 -0.118 1.00 96.31 97 THR A CA 1
ATOM 734 C C . THR A 1 97 ? 8.366 -3.018 -1.002 1.00 96.31 97 THR A C 1
ATOM 736 O O . THR A 1 97 ? 8.394 -3.156 -2.225 1.00 96.31 97 THR A O 1
ATOM 739 N N . ALA A 1 98 ? 8.959 -1.994 -0.392 1.00 95.38 98 ALA A N 1
ATOM 740 C CA . ALA A 1 98 ? 9.883 -1.100 -1.080 1.00 95.38 98 ALA A CA 1
ATOM 741 C C . ALA A 1 98 ? 11.288 -1.699 -1.040 1.00 95.38 98 ALA A C 1
ATOM 743 O O . ALA A 1 98 ? 11.747 -2.109 0.023 1.00 95.38 98 ALA A O 1
ATOM 744 N N . LYS A 1 99 ? 11.983 -1.703 -2.180 1.00 92.06 99 LYS A N 1
ATOM 745 C CA . LYS A 1 99 ? 13.370 -2.183 -2.299 1.00 92.06 99 LYS A CA 1
ATOM 746 C C . LYS A 1 99 ? 14.410 -1.068 -2.163 1.00 92.06 99 LYS A C 1
ATOM 748 O O . LYS A 1 99 ? 15.575 -1.361 -1.942 1.00 92.06 99 LYS A O 1
ATOM 753 N N . GLY A 1 100 ? 14.008 0.200 -2.273 1.00 87.69 100 GLY A N 1
ATOM 754 C CA . GLY A 1 100 ? 14.920 1.332 -2.117 1.00 87.69 100 GLY A CA 1
ATOM 755 C C . GLY A 1 100 ? 14.289 2.682 -2.454 1.00 87.69 100 GLY A C 1
ATOM 756 O O . GLY A 1 100 ? 13.073 2.809 -2.580 1.00 87.69 100 GLY A O 1
ATOM 757 N N . CYS A 1 101 ? 15.133 3.702 -2.637 1.00 86.00 101 CYS A N 1
ATOM 758 C CA . CYS A 1 101 ? 14.727 5.101 -2.842 1.00 86.00 101 CYS A CA 1
ATOM 759 C C . CYS A 1 101 ? 13.875 5.359 -4.094 1.00 86.00 101 CYS A C 1
ATOM 761 O O . CYS A 1 101 ? 13.166 6.366 -4.160 1.00 86.00 101 CYS A O 1
ATOM 763 N N . SER A 1 102 ? 13.946 4.489 -5.104 1.00 89.19 102 SER A N 1
ATOM 764 C CA . SER A 1 102 ? 13.202 4.674 -6.354 1.00 89.19 102 SER A CA 1
ATOM 765 C C . SER A 1 102 ? 11.684 4.622 -6.152 1.00 89.19 102 SER A C 1
ATOM 767 O O . SER A 1 102 ? 10.961 5.186 -6.975 1.00 89.19 102 SER A O 1
ATOM 769 N N . ILE A 1 103 ? 11.202 4.068 -5.026 1.00 91.94 103 ILE A N 1
ATOM 770 C CA . ILE A 1 103 ? 9.780 4.069 -4.651 1.00 91.94 103 ILE A CA 1
ATOM 771 C C . ILE A 1 103 ? 9.167 5.474 -4.545 1.00 91.94 103 ILE A C 1
ATOM 773 O O . ILE A 1 103 ? 7.960 5.627 -4.722 1.00 91.94 103 ILE A O 1
ATOM 777 N N . PHE A 1 104 ? 9.990 6.503 -4.313 1.00 87.69 104 PHE A N 1
ATOM 778 C CA . PHE A 1 104 ? 9.547 7.894 -4.179 1.00 87.69 104 PHE A CA 1
ATOM 779 C C . PHE A 1 104 ? 9.490 8.667 -5.505 1.00 87.69 104 PHE A C 1
ATOM 781 O O . PHE A 1 104 ? 8.940 9.761 -5.534 1.00 87.69 104 PHE A O 1
ATOM 788 N N . HIS A 1 105 ? 10.041 8.150 -6.607 1.00 83.12 105 HIS A N 1
ATOM 789 C CA . HIS A 1 105 ? 10.166 8.953 -7.837 1.00 83.12 105 HIS A CA 1
ATOM 790 C C . HIS A 1 105 ? 9.799 8.193 -9.105 1.00 83.12 105 HIS A C 1
ATOM 792 O O . HIS A 1 105 ? 9.075 8.708 -9.952 1.00 83.12 105 HIS A O 1
ATOM 798 N N . SER A 1 106 ? 10.304 6.972 -9.268 1.00 82.75 106 SER A N 1
ATOM 799 C CA . SER A 1 106 ? 10.112 6.185 -10.491 1.00 82.75 106 SER A CA 1
ATOM 800 C C . SER A 1 106 ? 10.097 4.690 -10.163 1.00 82.75 106 SER A C 1
ATOM 802 O O . SER A 1 106 ? 11.017 3.956 -10.537 1.00 82.75 106 SER A O 1
ATOM 804 N N . PRO A 1 107 ? 9.084 4.222 -9.410 1.00 87.88 107 PRO A N 1
ATOM 805 C CA . PRO A 1 107 ? 9.006 2.832 -8.990 1.00 87.88 107 PRO A CA 1
ATOM 806 C C . PRO A 1 107 ? 8.773 1.897 -10.179 1.00 87.88 107 PRO A C 1
ATOM 808 O O . PRO A 1 107 ? 7.670 1.832 -10.720 1.00 87.88 107 PRO A O 1
ATOM 811 N N . LYS A 1 108 ? 9.788 1.104 -10.526 1.00 92.62 108 LYS A N 1
ATOM 812 C CA . LYS A 1 108 ? 9.640 -0.071 -11.393 1.00 92.62 108 LYS A CA 1
ATOM 813 C C . LYS A 1 108 ? 9.441 -1.322 -10.546 1.00 92.62 108 LYS A C 1
ATOM 815 O O . LYS A 1 108 ? 10.109 -1.478 -9.519 1.00 92.62 108 LYS A O 1
ATOM 820 N N . VAL A 1 109 ? 8.530 -2.188 -10.978 1.00 92.50 109 VAL A N 1
ATOM 821 C CA . VAL A 1 109 ? 8.308 -3.506 -10.370 1.00 92.50 109 VAL A CA 1
ATOM 822 C C . VAL A 1 109 ? 9.616 -4.297 -10.384 1.00 92.50 109 VAL A C 1
ATOM 824 O O . VAL A 1 109 ? 10.409 -4.178 -11.313 1.00 92.50 109 VAL A O 1
ATOM 827 N N . ASP A 1 110 ? 9.859 -5.031 -9.305 1.00 88.62 110 ASP A N 1
ATOM 828 C CA . ASP A 1 110 ? 11.028 -5.863 -9.009 1.00 88.62 110 ASP A CA 1
ATOM 829 C C . ASP A 1 110 ? 12.376 -5.142 -8.870 1.00 88.62 110 ASP A C 1
ATOM 831 O O . ASP A 1 110 ? 13.303 -5.724 -8.306 1.00 88.62 110 ASP A O 1
ATOM 835 N N . HIS A 1 111 ? 12.459 -3.857 -9.218 1.00 87.25 111 HIS A N 1
ATOM 836 C CA . HIS A 1 111 ? 13.635 -3.016 -8.972 1.00 87.25 111 HIS A CA 1
ATOM 837 C C . HIS A 1 111 ? 13.447 -2.068 -7.783 1.00 87.25 111 HIS A C 1
ATOM 839 O O . HIS A 1 111 ? 14.263 -2.046 -6.868 1.00 87.25 111 HIS A O 1
ATOM 845 N N . GLY A 1 112 ? 12.374 -1.272 -7.778 1.00 89.31 112 GLY A N 1
ATOM 846 C CA . GLY A 1 112 ? 12.093 -0.308 -6.706 1.00 89.31 112 GLY A CA 1
ATOM 847 C C . GLY A 1 112 ? 11.163 -0.834 -5.622 1.00 89.31 112 GLY A C 1
ATOM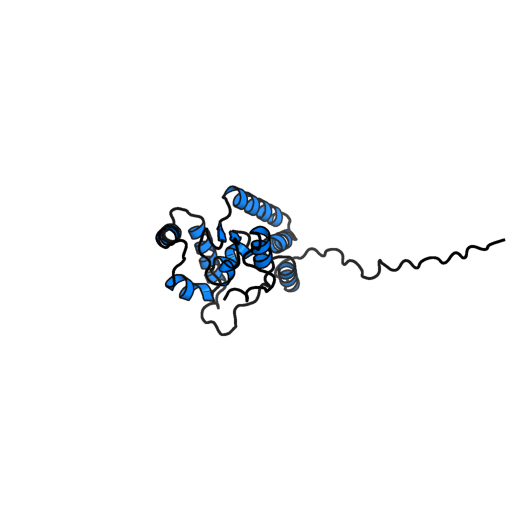 848 O O . GLY A 1 112 ? 11.142 -0.309 -4.509 1.00 89.31 112 GLY A O 1
ATOM 849 N N . TRP A 1 113 ? 10.394 -1.870 -5.943 1.00 94.81 113 TRP A N 1
ATOM 850 C CA . TRP A 1 113 ? 9.402 -2.477 -5.067 1.00 94.81 113 TRP A CA 1
ATOM 851 C C . TRP A 1 113 ? 9.017 -3.863 -5.578 1.00 94.81 113 TRP A C 1
ATOM 853 O O . TRP A 1 113 ? 9.272 -4.191 -6.734 1.00 94.81 113 TRP A O 1
ATOM 863 N N . SER A 1 114 ? 8.386 -4.670 -4.737 1.00 95.38 114 SER A N 1
ATOM 864 C CA . SER A 1 114 ? 7.851 -5.980 -5.121 1.00 95.38 114 SER A CA 1
ATOM 865 C C . SER A 1 114 ? 6.525 -6.247 -4.433 1.00 95.38 114 SER A C 1
ATOM 867 O O . SER A 1 114 ? 6.274 -5.759 -3.331 1.00 95.38 114 SER A O 1
ATOM 869 N N . LEU A 1 115 ? 5.680 -7.036 -5.090 1.00 96.06 115 LEU A N 1
ATOM 870 C CA . LEU A 1 115 ? 4.444 -7.532 -4.498 1.00 96.06 115 LEU A CA 1
ATOM 871 C C . LEU A 1 115 ? 4.754 -8.561 -3.411 1.00 96.06 115 LEU A C 1
ATOM 873 O O . LEU A 1 115 ? 5.749 -9.283 -3.488 1.00 96.06 115 LEU A O 1
ATOM 877 N N . LEU A 1 116 ? 3.880 -8.639 -2.412 1.00 95.88 116 LEU A N 1
ATOM 878 C CA . LEU A 1 116 ? 3.919 -9.737 -1.451 1.00 95.88 116 LEU A CA 1
ATOM 879 C C . LEU A 1 116 ? 3.543 -11.073 -2.100 1.00 95.88 116 LEU A C 1
ATOM 881 O O . LEU A 1 116 ? 2.812 -11.118 -3.086 1.00 95.88 116 LEU A O 1
ATOM 885 N N . THR A 1 117 ? 4.005 -12.171 -1.509 1.00 95.12 117 THR A N 1
ATOM 886 C CA . THR A 1 117 ? 3.579 -13.518 -1.901 1.00 95.12 117 THR A CA 1
ATOM 887 C C . THR A 1 117 ? 2.121 -13.770 -1.509 1.00 95.12 117 THR A C 1
ATOM 889 O O . THR A 1 117 ? 1.596 -13.165 -0.570 1.00 95.12 117 THR A O 1
ATOM 892 N N . THR A 1 118 ? 1.478 -14.739 -2.163 1.00 93.25 118 THR A N 1
ATOM 893 C CA . THR A 1 118 ? 0.120 -15.185 -1.809 1.00 93.25 118 THR A CA 1
ATOM 894 C C . THR A 1 118 ? 0.019 -15.636 -0.349 1.00 93.25 118 THR A C 1
ATOM 896 O O . THR A 1 118 ? -0.968 -15.344 0.324 1.00 93.25 118 THR A O 1
ATOM 899 N N . SER A 1 119 ? 1.055 -16.291 0.186 1.00 96.00 119 SER A N 1
ATOM 900 C CA . SER A 1 119 ? 1.098 -16.708 1.594 1.00 96.00 119 SER A CA 1
ATOM 901 C C . SER A 1 119 ? 1.114 -15.516 2.557 1.00 96.00 119 SER A C 1
ATOM 903 O O . SER A 1 119 ? 0.374 -15.507 3.543 1.00 96.00 119 SER A O 1
ATOM 905 N N . ALA A 1 120 ? 1.895 -14.475 2.253 1.00 95.25 120 ALA A N 1
ATOM 906 C CA . ALA A 1 120 ? 1.929 -13.247 3.040 1.00 95.25 120 ALA A CA 1
ATOM 907 C C . ALA A 1 120 ? 0.593 -12.488 2.967 1.00 95.25 120 ALA A C 1
ATOM 909 O O . ALA A 1 120 ? 0.085 -12.046 3.997 1.00 95.25 120 ALA A O 1
ATOM 910 N N . LEU A 1 121 ? -0.024 -12.408 1.783 1.00 94.06 121 LEU A N 1
ATOM 911 C CA . LEU A 1 121 ? -1.361 -11.828 1.623 1.00 94.06 121 LEU A CA 1
ATOM 912 C C . LEU A 1 121 ? -2.434 -12.592 2.399 1.00 94.06 121 LEU A C 1
ATOM 914 O O . LEU A 1 121 ? -3.279 -11.979 3.043 1.00 94.06 121 LEU A O 1
ATOM 918 N N . THR A 1 122 ? -2.385 -13.923 2.381 1.00 95.38 122 THR A N 1
ATOM 919 C CA . THR A 1 122 ? -3.333 -14.768 3.124 1.00 95.38 122 THR A CA 1
ATOM 920 C C . THR A 1 122 ? -3.232 -14.509 4.625 1.00 95.38 122 THR A C 1
ATOM 922 O O . THR A 1 122 ? -4.248 -14.419 5.315 1.00 95.38 122 THR A O 1
ATOM 925 N N . LYS A 1 123 ? -2.006 -14.328 5.134 1.00 95.75 123 LYS A N 1
ATOM 926 C CA . LYS A 1 123 ? -1.769 -13.934 6.527 1.00 95.75 123 LYS A CA 1
ATOM 927 C C . LYS A 1 123 ? -2.380 -12.5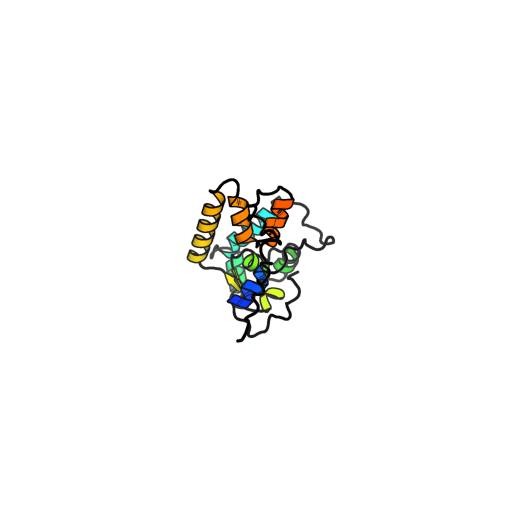65 6.834 1.00 95.75 123 LYS A C 1
ATOM 929 O O . LYS A 1 123 ? -3.113 -12.455 7.811 1.00 95.75 123 LYS A O 1
ATOM 934 N N . ILE A 1 124 ? -2.139 -11.566 5.983 1.00 94.62 124 ILE A N 1
ATOM 935 C CA . ILE A 1 124 ? -2.719 -10.220 6.123 1.00 94.62 124 ILE A CA 1
ATOM 936 C C . ILE A 1 124 ? -4.250 -10.282 6.143 1.00 94.62 124 ILE A C 1
ATOM 938 O O . ILE A 1 124 ? -4.874 -9.742 7.052 1.00 94.62 124 ILE A O 1
ATOM 942 N N . HIS A 1 125 ? -4.854 -10.984 5.182 1.00 94.88 125 HIS A N 1
ATOM 943 C CA . HIS A 1 125 ? -6.301 -11.165 5.103 1.00 94.88 125 HIS A CA 1
ATOM 944 C C . HIS A 1 125 ? -6.860 -11.786 6.387 1.00 94.88 125 HIS A C 1
ATOM 946 O O . HIS A 1 125 ? -7.795 -11.251 6.978 1.00 94.88 125 HIS A O 1
ATOM 952 N N . ARG A 1 126 ? -6.257 -12.883 6.860 1.00 96.75 126 ARG A N 1
ATOM 953 C CA . ARG A 1 126 ? -6.667 -13.545 8.104 1.00 96.75 126 ARG A CA 1
ATOM 954 C C . ARG A 1 126 ? -6.575 -12.606 9.304 1.00 96.75 126 ARG A C 1
ATOM 956 O O . ARG A 1 126 ? -7.494 -12.585 10.118 1.00 96.75 126 ARG A O 1
ATOM 963 N N . ASP A 1 127 ? -5.481 -11.860 9.426 1.00 94.81 127 ASP A N 1
ATOM 964 C CA . ASP A 1 127 ? -5.252 -10.976 10.567 1.00 94.81 127 ASP A CA 1
ATOM 965 C C . ASP A 1 127 ? -6.266 -9.812 10.573 1.00 94.81 127 ASP A C 1
ATOM 967 O O . ASP A 1 127 ? -6.830 -9.519 11.627 1.00 94.81 127 ASP A O 1
ATOM 971 N N . ILE A 1 128 ? -6.594 -9.241 9.403 1.00 94.81 128 ILE A N 1
ATOM 972 C CA . ILE A 1 128 ? -7.648 -8.220 9.248 1.00 94.81 128 ILE A CA 1
ATOM 973 C C . ILE A 1 128 ? -9.028 -8.795 9.578 1.00 94.81 128 ILE A C 1
ATOM 975 O O . ILE A 1 128 ? -9.756 -8.212 10.377 1.00 94.81 128 ILE A O 1
ATOM 979 N N . VAL A 1 129 ? -9.395 -9.948 9.007 1.00 96.56 129 VAL A N 1
ATOM 980 C CA . VAL A 1 129 ? -10.691 -10.598 9.277 1.00 96.56 129 VAL A CA 1
ATOM 981 C C . VAL A 1 129 ? -10.840 -10.918 10.760 1.00 96.56 129 VAL A C 1
ATOM 983 O O . VAL A 1 129 ? -11.919 -10.745 11.321 1.00 96.56 129 VAL A O 1
ATOM 986 N N . ARG A 1 130 ? -9.764 -11.363 11.416 1.00 96.00 130 ARG A N 1
ATOM 987 C CA . ARG A 1 130 ? -9.759 -11.586 12.863 1.00 96.00 130 ARG A CA 1
ATOM 988 C C . ARG A 1 130 ? -10.036 -10.291 13.625 1.00 96.00 130 ARG A C 1
ATOM 990 O O . ARG A 1 130 ? -10.877 -10.324 14.512 1.00 96.00 130 ARG A O 1
ATOM 997 N N . CYS A 1 131 ? -9.374 -9.183 13.282 1.00 94.81 131 CYS A N 1
ATOM 998 C CA . CYS A 1 131 ? -9.659 -7.884 13.896 1.00 94.81 131 CYS A CA 1
ATOM 999 C C . CYS A 1 131 ? -11.132 -7.508 13.710 1.00 94.81 131 CYS A C 1
ATOM 1001 O O . CYS A 1 131 ? -11.813 -7.248 14.688 1.00 94.81 131 CYS A O 1
ATOM 1003 N N . LEU A 1 132 ? -11.661 -7.572 12.486 1.00 95.12 132 LEU A N 1
ATOM 1004 C CA . LEU A 1 132 ? -13.036 -7.151 12.180 1.00 95.12 132 LEU A CA 1
ATOM 1005 C C . LEU A 1 132 ? -14.133 -7.980 12.872 1.00 95.12 132 LEU A C 1
ATOM 1007 O O . LEU A 1 132 ? -15.267 -7.517 12.956 1.00 95.12 132 LEU A O 1
ATOM 1011 N N . LYS A 1 133 ? -13.815 -9.176 13.380 1.00 95.81 133 LYS A N 1
ATOM 1012 C CA . LYS A 1 133 ? -14.740 -9.986 14.189 1.00 95.81 133 LYS A CA 1
ATOM 1013 C C . LYS A 1 133 ? -14.893 -9.484 15.629 1.00 95.81 133 LYS A C 1
ATOM 1015 O O . LYS A 1 133 ? -15.897 -9.799 16.259 1.00 95.81 133 LYS A O 1
ATOM 1020 N N . ASP A 1 134 ? -13.927 -8.732 16.152 1.00 93.81 134 ASP A N 1
ATOM 1021 C CA . ASP A 1 134 ? -13.928 -8.249 17.536 1.00 93.81 134 ASP A CA 1
ATOM 1022 C C . ASP A 1 134 ? -14.654 -6.903 17.657 1.00 93.81 134 ASP A C 1
ATOM 1024 O O . ASP A 1 134 ? -14.049 -5.841 17.782 1.00 93.81 134 ASP A O 1
ATOM 1028 N N . LEU A 1 135 ? -15.979 -6.913 17.544 1.00 93.88 135 LEU A N 1
ATOM 1029 C CA . LEU A 1 135 ? -16.762 -5.683 17.640 1.00 93.88 135 LEU A CA 1
ATOM 1030 C C . LEU A 1 135 ? -16.894 -5.202 19.099 1.00 93.88 135 LEU A C 1
ATOM 1032 O O . LEU A 1 135 ? -17.051 -6.016 20.005 1.00 93.88 135 LEU A O 1
ATOM 1036 N N . PRO A 1 136 ? -16.899 -3.876 19.345 1.00 94.19 136 PRO A N 1
ATOM 1037 C CA . PRO A 1 136 ? -16.894 -2.789 18.357 1.00 94.19 136 PRO A CA 1
ATOM 1038 C C . PRO A 1 136 ? -15.497 -2.242 17.997 1.00 94.19 136 PRO A C 1
ATOM 1040 O O . PRO A 1 136 ? -15.403 -1.328 17.184 1.00 94.19 136 PRO A O 1
ATOM 1043 N N . TYR A 1 137 ? -14.424 -2.753 18.605 1.00 95.00 137 TYR A N 1
ATOM 1044 C CA . TYR A 1 137 ? -13.078 -2.154 18.544 1.00 95.00 137 TYR A CA 1
ATOM 1045 C C . TYR A 1 137 ? -12.191 -2.697 17.412 1.00 95.00 137 TYR A C 1
ATOM 1047 O O . TYR A 1 137 ? -11.176 -2.109 17.048 1.00 95.00 137 TYR A O 1
ATOM 1055 N N . GLY A 1 138 ? -12.589 -3.812 16.823 1.00 95.25 138 GLY A N 1
ATOM 1056 C CA . GLY A 1 138 ? -11.913 -4.511 15.745 1.00 95.25 138 GLY A CA 1
ATOM 1057 C C . GLY A 1 138 ? -11.557 -3.653 14.531 1.00 95.25 138 GLY A C 1
ATOM 1058 O O . GLY A 1 138 ? -10.424 -3.739 14.051 1.00 95.25 138 GLY A O 1
ATOM 1059 N N . PRO A 1 139 ? -12.466 -2.788 14.038 1.00 96.06 139 PRO A N 1
ATOM 1060 C CA . PRO A 1 139 ? -12.150 -1.827 12.983 1.00 96.06 139 PRO A CA 1
ATOM 1061 C C . PRO A 1 139 ? -11.002 -0.874 13.336 1.00 96.06 139 PRO A C 1
ATOM 1063 O O . PRO A 1 139 ? -10.184 -0.575 12.467 1.00 96.06 139 PRO A O 1
ATOM 1066 N N . TYR A 1 140 ? -10.888 -0.441 14.598 1.00 95.81 140 TYR A N 1
ATOM 1067 C CA . TYR A 1 140 ? -9.754 0.368 15.053 1.00 95.81 140 TYR A CA 1
ATOM 1068 C C . TYR A 1 140 ? -8.449 -0.432 14.987 1.00 95.81 140 TYR A C 1
ATOM 1070 O O . TYR A 1 140 ? -7.470 0.045 14.418 1.00 95.81 140 TYR A O 1
ATOM 1078 N N . ASP A 1 141 ? -8.437 -1.676 15.474 1.00 95.06 141 ASP A N 1
ATOM 1079 C CA . ASP A 1 141 ? -7.235 -2.523 15.432 1.00 95.06 141 ASP A CA 1
ATOM 1080 C C . ASP A 1 141 ? -6.799 -2.824 13.984 1.00 95.06 141 ASP A C 1
ATOM 1082 O O . ASP A 1 141 ? -5.608 -2.780 13.656 1.00 95.06 141 ASP A O 1
ATOM 1086 N N . ALA A 1 142 ? -7.765 -3.050 13.086 1.00 95.31 142 ALA A N 1
ATOM 1087 C CA . ALA A 1 142 ? -7.510 -3.187 11.654 1.00 95.31 142 ALA A CA 1
ATOM 1088 C C . ALA A 1 142 ? -6.934 -1.892 11.049 1.00 95.31 142 ALA A C 1
ATOM 1090 O O . ALA A 1 142 ? -5.997 -1.949 10.247 1.00 95.31 142 ALA A O 1
ATOM 1091 N N . ALA A 1 143 ? -7.442 -0.724 11.455 1.00 94.19 143 ALA A N 1
ATOM 1092 C CA . ALA A 1 143 ? -6.927 0.571 11.021 1.00 94.19 143 ALA A CA 1
ATOM 1093 C C . ALA A 1 143 ? -5.495 0.823 11.522 1.00 94.19 143 ALA A C 1
ATOM 1095 O O . ALA A 1 143 ?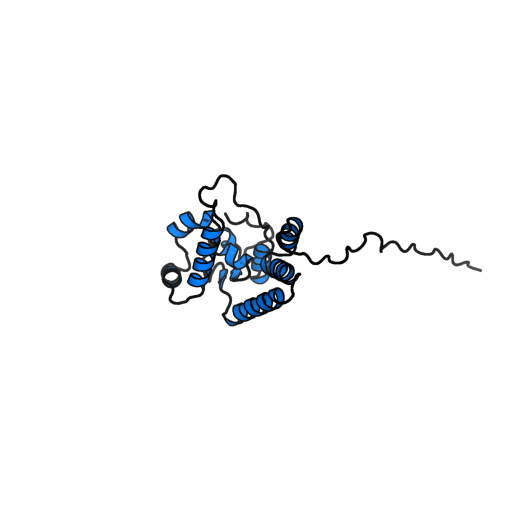 -4.657 1.267 10.738 1.00 94.19 143 ALA A O 1
ATOM 1096 N N . VAL A 1 144 ? -5.172 0.477 12.775 1.00 93.19 144 VAL A N 1
ATOM 1097 C CA . VAL A 1 144 ? -3.798 0.561 13.309 1.00 93.19 144 VAL A CA 1
ATOM 1098 C C . VAL A 1 144 ? -2.855 -0.318 12.489 1.00 93.19 144 VAL A C 1
ATOM 1100 O O . VAL A 1 144 ? -1.761 0.115 12.124 1.00 93.19 144 VAL A O 1
ATOM 1103 N N . PHE A 1 145 ? -3.281 -1.540 12.163 1.00 92.44 145 PHE A N 1
ATOM 1104 C CA . PHE A 1 145 ? -2.490 -2.478 11.370 1.00 92.44 145 PHE A CA 1
ATOM 1105 C C . PHE A 1 145 ? -2.223 -1.974 9.937 1.00 92.44 145 PHE A C 1
ATOM 1107 O O . PHE A 1 145 ? -1.095 -2.064 9.437 1.00 92.44 145 PHE A O 1
ATOM 1114 N N . LEU A 1 146 ? -3.245 -1.428 9.272 1.00 92.50 146 LEU A N 1
ATOM 1115 C CA . LEU A 1 146 ? -3.164 -0.994 7.873 1.00 92.50 146 LEU A CA 1
ATOM 1116 C C . LEU A 1 146 ? -2.542 0.393 7.701 1.00 92.50 146 LEU A C 1
ATOM 1118 O O . LEU A 1 146 ? -1.690 0.582 6.832 1.00 92.50 146 LEU A O 1
ATOM 1122 N N . PHE A 1 147 ? -2.979 1.356 8.508 1.00 91.44 147 PHE A N 1
ATOM 1123 C CA . PHE A 1 147 ? -2.694 2.778 8.322 1.00 91.44 147 PHE A CA 1
ATOM 1124 C C . PHE A 1 147 ? -1.739 3.347 9.372 1.00 91.44 147 PHE A C 1
ATOM 1126 O O . PHE A 1 147 ? -1.240 4.456 9.187 1.00 91.44 147 PHE A O 1
ATOM 1133 N N . GLY A 1 148 ? -1.461 2.596 10.438 1.00 90.69 148 GLY A N 1
ATOM 1134 C CA . GLY A 1 148 ? -0.718 3.077 11.594 1.00 90.69 148 GLY A CA 1
ATOM 1135 C C . GLY A 1 148 ? -1.626 3.721 12.641 1.00 90.69 148 GLY A C 1
ATOM 1136 O O . GLY A 1 148 ? -2.770 4.094 12.376 1.00 90.69 148 GLY A O 1
ATOM 1137 N N . ARG A 1 149 ? -1.091 3.840 13.860 1.00 91.12 149 ARG A N 1
ATOM 1138 C CA . ARG A 1 149 ? -1.828 4.320 15.036 1.00 91.12 149 ARG A CA 1
ATOM 1139 C C . ARG A 1 149 ? -2.361 5.739 14.866 1.00 91.12 149 ARG A C 1
ATOM 1141 O O . ARG A 1 149 ? -3.549 5.942 15.050 1.00 91.12 149 ARG A O 1
ATOM 1148 N N . GLU A 1 150 ? -1.519 6.669 14.425 1.00 90.38 150 GLU A N 1
ATOM 1149 C CA . GLU A 1 150 ? -1.891 8.078 14.234 1.00 90.38 150 GLU A CA 1
ATOM 1150 C C . GLU A 1 150 ? -3.157 8.233 13.377 1.00 90.38 150 GLU A C 1
ATOM 1152 O O . GLU A 1 150 ? -4.073 8.978 13.720 1.00 90.38 150 GLU A O 1
ATOM 1157 N N . ARG A 1 151 ? -3.255 7.476 12.275 1.00 90.81 151 ARG A N 1
ATOM 1158 C CA . ARG A 1 151 ? -4.428 7.552 11.405 1.00 90.81 151 ARG A CA 1
ATOM 1159 C C . ARG A 1 151 ? -5.653 6.878 12.017 1.00 90.81 151 ARG A C 1
ATOM 1161 O O . ARG A 1 151 ? -6.757 7.371 11.813 1.00 90.81 151 ARG A O 1
ATOM 1168 N N . ALA A 1 152 ? -5.475 5.769 12.730 1.00 92.94 152 ALA A N 1
ATOM 1169 C CA . ALA A 1 152 ? -6.567 5.113 13.441 1.00 92.94 152 ALA A CA 1
ATOM 1170 C C . ALA A 1 152 ? -7.141 6.018 14.542 1.00 92.94 152 ALA A C 1
ATOM 1172 O O . ALA A 1 152 ? -8.357 6.134 14.659 1.00 92.94 152 ALA A O 1
ATOM 1173 N N . ASP A 1 153 ? -6.280 6.716 15.283 1.00 92.94 153 ASP A N 1
ATOM 1174 C CA . ASP A 1 153 ? -6.682 7.682 16.307 1.00 92.94 153 ASP A CA 1
ATOM 1175 C C . ASP A 1 153 ? -7.477 8.834 15.679 1.00 92.94 153 ASP A C 1
ATOM 1177 O O . ASP A 1 153 ? -8.608 9.085 16.086 1.00 92.94 153 ASP A O 1
ATOM 1181 N N . ALA A 1 154 ? -6.973 9.431 14.593 1.00 91.81 154 ALA A N 1
ATOM 1182 C CA . ALA A 1 154 ? -7.670 10.507 13.883 1.00 91.81 154 ALA A CA 1
ATOM 1183 C C . ALA A 1 154 ? -9.041 10.095 13.306 1.00 91.81 154 ALA A C 1
ATOM 1185 O O . ALA A 1 154 ? -9.932 10.931 13.166 1.00 91.81 154 ALA A O 1
ATOM 1186 N N . LEU A 1 155 ? -9.218 8.826 12.920 1.00 92.69 155 LEU A N 1
ATOM 1187 C CA . LEU A 1 155 ? -10.521 8.294 12.500 1.00 92.69 155 LEU A CA 1
ATOM 1188 C C . LEU A 1 155 ? -11.446 8.072 13.705 1.00 92.69 155 LEU A C 1
ATOM 1190 O O . LEU A 1 155 ? -12.648 8.312 13.608 1.00 92.69 155 LEU A O 1
ATOM 1194 N N . SER A 1 156 ? -10.891 7.649 14.843 1.00 94.19 156 SER A N 1
ATOM 1195 C CA . SER A 1 156 ? -11.654 7.480 16.078 1.00 94.19 156 SER A CA 1
ATOM 1196 C C . SER A 1 156 ? -12.150 8.804 16.648 1.00 94.19 156 SER A C 1
ATOM 1198 O O . SER A 1 156 ? -13.278 8.866 17.125 1.00 94.19 156 SER A O 1
ATOM 1200 N N . GLU A 1 157 ? -11.327 9.851 16.611 1.00 93.31 157 GLU A N 1
ATOM 1201 C CA . GLU A 1 157 ? -11.685 11.199 17.078 1.00 93.31 157 GLU A CA 1
ATOM 1202 C C . GLU A 1 157 ? -12.836 11.809 16.271 1.00 93.31 157 GLU A C 1
ATOM 1204 O O . GLU A 1 157 ? -13.593 12.624 16.786 1.00 93.31 157 GLU A O 1
ATOM 1209 N N . LYS A 1 158 ? -12.987 11.391 15.011 1.00 92.69 158 LYS A N 1
ATOM 1210 C CA . LYS A 1 158 ? -14.086 11.791 14.121 1.00 92.69 158 LYS A CA 1
ATOM 1211 C C . LYS A 1 158 ? -15.319 10.900 14.226 1.00 92.69 158 LYS A C 1
ATOM 1213 O O . LYS A 1 158 ? -16.226 11.041 13.415 1.00 92.69 158 LYS A O 1
ATOM 1218 N N . GLU A 1 159 ? -15.320 9.955 15.163 1.00 92.06 159 GLU A N 1
ATOM 1219 C CA . GLU A 1 159 ? -16.398 8.980 15.355 1.00 92.06 159 GLU A CA 1
ATOM 1220 C C . GLU A 1 159 ? -16.649 8.075 14.129 1.00 92.06 159 GLU A C 1
ATOM 1222 O O . GLU A 1 159 ? -17.668 7.394 14.048 1.00 92.06 159 GLU A O 1
ATOM 1227 N N . GLU A 1 160 ? -15.695 7.990 13.189 1.00 92.19 160 GLU A N 1
ATOM 1228 C CA . GLU A 1 160 ? -15.779 7.078 12.036 1.00 92.19 160 GLU A CA 1
ATOM 1229 C C . GLU A 1 160 ? -15.519 5.616 12.446 1.00 92.19 160 GLU A C 1
ATOM 1231 O O . GLU A 1 160 ? -15.898 4.678 11.743 1.00 92.19 160 GLU A O 1
ATOM 1236 N N . LEU A 1 161 ? -14.859 5.409 13.589 1.00 93.44 161 LEU A N 1
ATOM 1237 C CA . LEU A 1 161 ? -14.618 4.103 14.195 1.00 93.44 161 LEU A CA 1
ATOM 1238 C C . LEU A 1 161 ? -14.494 4.220 15.717 1.00 93.44 161 LEU A C 1
ATOM 1240 O O . LEU A 1 161 ? -14.121 5.263 16.246 1.00 93.44 161 LEU A O 1
ATOM 1244 N N . LYS A 1 162 ? -14.792 3.141 16.446 1.00 93.56 162 LYS A N 1
ATOM 1245 C CA . LYS A 1 162 ? -14.686 3.136 17.908 1.00 93.56 162 LYS A CA 1
ATOM 1246 C C . LYS A 1 162 ? -13.273 2.752 18.340 1.00 93.56 162 LYS A C 1
ATOM 1248 O O . LYS A 1 162 ? -12.880 1.591 18.232 1.00 93.56 162 LYS A O 1
ATOM 1253 N N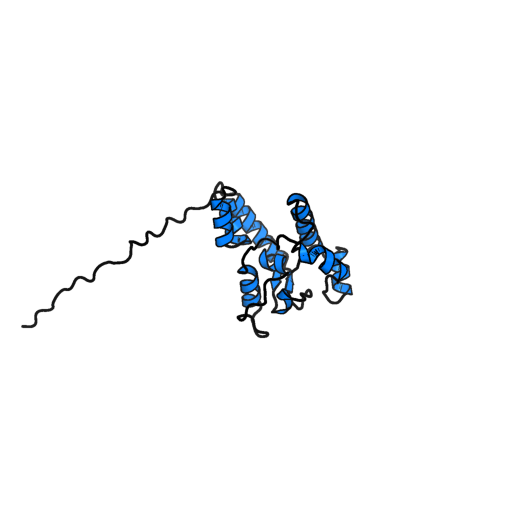 . GLY A 1 163 ? -12.513 3.724 18.836 1.00 88.94 163 GLY A N 1
ATOM 1254 C CA . GLY A 1 163 ? -11.163 3.504 19.340 1.00 88.94 163 GLY A CA 1
ATOM 1255 C C . GLY A 1 163 ? -11.124 2.660 20.609 1.00 88.94 163 GLY A C 1
ATOM 1256 O O . GLY A 1 163 ? -12.040 2.695 21.437 1.00 88.94 163 GLY A O 1
ATOM 1257 N N . ARG A 1 164 ? -10.027 1.917 20.793 1.00 82.38 164 ARG A N 1
ATOM 1258 C CA . ARG A 1 164 ? -9.672 1.412 22.120 1.00 82.38 164 ARG A CA 1
ATOM 1259 C C . ARG A 1 164 ? -9.017 2.555 22.867 1.00 82.38 164 ARG A C 1
ATOM 1261 O O . ARG A 1 164 ? -7.909 2.959 22.520 1.00 82.38 164 ARG A O 1
ATOM 1268 N N . LEU A 1 165 ? -9.675 3.047 23.910 1.00 68.12 165 LEU A N 1
ATOM 1269 C CA . LEU A 1 165 ? -8.976 3.807 24.934 1.00 68.12 165 LEU A CA 1
ATOM 1270 C C . LEU A 1 165 ? -7.924 2.859 25.514 1.00 68.12 165 LEU A C 1
ATOM 1272 O O . LEU A 1 165 ? -8.227 2.026 26.366 1.00 68.12 165 LEU A O 1
ATOM 1276 N N . LEU A 1 166 ? -6.685 2.943 25.027 1.00 56.16 166 LEU A N 1
ATOM 1277 C CA . LEU A 1 166 ? -5.561 2.554 25.859 1.00 56.16 166 LEU A CA 1
ATOM 1278 C C . LEU A 1 166 ? -5.730 3.431 27.089 1.00 56.16 166 LEU A C 1
ATOM 1280 O O . LEU A 1 166 ? -5.717 4.654 26.948 1.00 56.16 166 LEU A O 1
ATOM 1284 N N . THR A 1 167 ? -6.012 2.818 28.242 1.00 42.91 167 THR A N 1
ATOM 1285 C CA . THR A 1 167 ? -5.981 3.476 29.551 1.00 42.91 167 THR A CA 1
ATOM 1286 C C . THR A 1 167 ? -4.897 4.533 29.490 1.00 42.91 167 THR A C 1
ATOM 1288 O O . THR A 1 167 ? -3.728 4.175 29.308 1.00 42.91 167 THR A O 1
ATOM 1291 N N . LYS A 1 168 ? -5.295 5.816 29.490 1.00 41.47 168 LYS A N 1
ATOM 1292 C CA . LYS A 1 168 ? -4.355 6.934 29.484 1.00 41.47 168 LYS A CA 1
ATOM 1293 C C . LYS A 1 168 ? -3.316 6.569 30.533 1.00 41.47 168 LYS A C 1
ATOM 1295 O O . LYS A 1 168 ? -3.687 6.380 31.688 1.00 41.47 168 LYS A O 1
ATOM 1300 N N . ARG A 1 169 ? -2.048 6.385 30.151 1.00 44.41 169 ARG A N 1
ATOM 1301 C CA . ARG A 1 169 ? -0.984 6.420 31.154 1.00 44.41 169 ARG A CA 1
ATOM 1302 C C . ARG A 1 169 ? -1.142 7.792 31.787 1.00 44.41 169 ARG A C 1
ATOM 1304 O O . ARG A 1 169 ? -0.898 8.792 31.112 1.00 44.41 169 ARG A O 1
ATOM 1311 N N . ASN A 1 170 ? -1.664 7.835 33.008 1.00 36.50 170 ASN A N 1
ATOM 1312 C CA . ASN A 1 170 ? -1.730 9.072 33.752 1.00 36.50 170 ASN A CA 1
ATOM 1313 C C . ASN A 1 170 ? -0.286 9.583 33.838 1.00 36.50 170 ASN A C 1
ATOM 1315 O O . ASN A 1 170 ? 0.599 8.821 34.236 1.00 36.50 170 ASN A O 1
ATOM 1319 N N . PRO A 1 171 ? -0.008 10.838 33.451 1.00 49.38 171 PRO A N 1
ATOM 1320 C CA . PRO A 1 171 ? 1.327 11.419 33.574 1.00 49.38 171 PRO A CA 1
ATOM 1321 C C . PRO A 1 171 ? 1.850 11.474 35.020 1.00 49.38 171 PRO A C 1
ATOM 1323 O O . PRO A 1 171 ? 2.980 11.892 35.238 1.00 49.38 171 PRO A O 1
ATOM 1326 N N . THR A 1 172 ? 1.044 11.080 36.008 1.00 46.81 172 THR A N 1
ATOM 1327 C CA . THR A 1 172 ? 1.333 11.196 37.439 1.00 46.81 172 THR A CA 1
ATOM 1328 C C . THR A 1 172 ? 1.992 9.969 38.071 1.00 46.81 172 THR A C 1
ATOM 1330 O O . THR A 1 172 ? 2.434 10.071 39.208 1.00 46.81 172 THR A O 1
ATOM 1333 N N . ASP A 1 173 ? 2.136 8.838 37.374 1.00 46.00 173 ASP A N 1
ATOM 1334 C CA . ASP A 1 173 ? 2.654 7.603 38.001 1.00 46.00 173 ASP A CA 1
ATOM 1335 C C . ASP A 1 173 ? 4.194 7.515 38.082 1.00 46.00 173 ASP A C 1
ATOM 1337 O O . ASP A 1 173 ? 4.745 6.435 38.264 1.00 46.00 173 ASP A O 1
ATOM 1341 N N . ASN A 1 174 ? 4.922 8.630 37.970 1.00 49.69 174 ASN A N 1
ATOM 1342 C CA . ASN A 1 174 ? 6.377 8.649 38.163 1.00 49.69 174 ASN A CA 1
ATOM 1343 C C . ASN A 1 174 ? 6.871 9.977 38.750 1.00 49.69 174 ASN A C 1
ATOM 1345 O O . ASN A 1 174 ? 7.493 10.747 38.030 1.00 49.69 174 ASN A O 1
ATOM 1349 N N . ILE A 1 175 ? 6.650 10.204 40.050 1.00 47.75 175 ILE A N 1
ATOM 1350 C CA . ILE A 1 175 ? 7.672 10.733 40.976 1.00 47.75 175 ILE A CA 1
ATOM 1351 C C . ILE A 1 175 ? 7.388 10.117 42.356 1.00 47.75 175 ILE A C 1
ATOM 1353 O O . ILE A 1 175 ? 6.706 10.698 43.193 1.00 47.75 175 ILE A O 1
ATOM 1357 N N . GLY A 1 176 ? 7.893 8.905 42.589 1.00 41.38 176 GLY A N 1
ATOM 1358 C CA . GLY A 1 176 ? 8.180 8.471 43.951 1.00 41.38 176 GLY A CA 1
ATOM 1359 C C . GLY A 1 176 ? 9.401 9.251 44.423 1.00 41.38 176 GLY A C 1
ATOM 1360 O O . GLY A 1 176 ? 10.492 9.061 43.886 1.00 41.38 176 GLY A O 1
ATOM 1361 N N . GLU A 1 177 ? 9.210 10.171 45.365 1.00 40.56 177 GLU A N 1
ATOM 1362 C CA . GLU A 1 177 ? 10.304 10.875 46.029 1.00 40.56 177 GLU A CA 1
ATOM 1363 C C . GLU A 1 177 ? 11.315 9.871 46.617 1.00 40.56 177 GLU A C 1
ATOM 1365 O O . GLU A 1 177 ? 10.918 8.907 47.283 1.00 40.56 177 GLU A O 1
ATOM 1370 N N . PRO A 1 178 ? 12.629 10.078 46.435 1.00 43.06 178 PRO A N 1
ATOM 1371 C CA . PRO A 1 178 ? 13.620 9.310 47.167 1.00 43.06 178 PRO A CA 1
ATOM 1372 C C . PRO A 1 178 ? 13.590 9.724 48.645 1.00 43.06 178 PRO A C 1
ATOM 1374 O O . PRO A 1 178 ? 13.955 10.840 49.015 1.00 43.06 178 PRO A O 1
ATOM 1377 N N . SER A 1 179 ? 13.167 8.795 49.504 1.00 49.12 179 SER A N 1
ATOM 1378 C CA . SER A 1 179 ? 13.261 8.916 50.960 1.00 49.12 179 SER A CA 1
ATOM 1379 C C . SER A 1 179 ? 14.727 9.076 51.382 1.00 49.12 179 SER A C 1
ATOM 1381 O O . SER A 1 179 ? 15.510 8.126 51.383 1.00 49.12 179 SER A O 1
ATOM 1383 N N . ASN A 1 180 ? 15.097 10.301 51.749 1.00 48.56 180 ASN A N 1
ATOM 1384 C CA . ASN A 1 180 ? 16.380 10.643 52.350 1.00 48.56 180 ASN A CA 1
ATOM 1385 C C . ASN A 1 180 ? 16.472 10.047 53.767 1.00 48.56 180 ASN A C 1
ATOM 1387 O O . ASN A 1 180 ? 16.067 10.674 54.747 1.00 48.56 180 ASN A O 1
ATOM 1391 N N . LYS A 1 181 ? 17.042 8.846 53.907 1.00 51.34 181 LYS A N 1
ATOM 1392 C CA . LYS A 1 181 ? 17.529 8.356 55.205 1.00 51.34 181 LYS A CA 1
ATOM 1393 C C . LYS A 1 181 ? 19.009 8.704 55.352 1.00 51.34 181 LYS A C 1
ATOM 1395 O O . LYS A 1 181 ? 19.877 8.046 54.791 1.00 51.34 181 LYS A O 1
ATOM 1400 N N . ARG A 1 182 ? 19.278 9.759 56.129 1.00 44.97 182 ARG A N 1
ATOM 1401 C CA . ARG A 1 182 ? 20.612 10.105 56.645 1.00 44.97 182 ARG A CA 1
ATOM 1402 C C . ARG A 1 182 ? 21.199 8.907 57.399 1.00 44.97 182 ARG A C 1
ATOM 1404 O O . ARG A 1 182 ? 20.640 8.484 58.408 1.00 44.97 182 ARG A O 1
ATOM 1411 N N . CYS A 1 183 ? 22.341 8.409 56.934 1.00 48.94 183 CYS A N 1
ATOM 1412 C CA . CYS A 1 183 ? 23.201 7.514 57.698 1.00 48.94 183 CYS A CA 1
ATOM 1413 C C . CYS A 1 183 ? 23.958 8.350 58.741 1.00 48.94 183 CYS A C 1
ATOM 1415 O O . CYS A 1 183 ? 24.635 9.316 58.393 1.00 48.94 183 CYS A O 1
ATOM 1417 N N . ARG A 1 184 ? 23.788 8.016 60.022 1.00 47.75 184 ARG A N 1
ATOM 1418 C CA . ARG A 1 184 ? 24.463 8.652 61.158 1.00 47.75 184 ARG A CA 1
ATOM 1419 C C . ARG A 1 184 ? 25.693 7.801 61.471 1.00 47.75 184 ARG A C 1
ATOM 1421 O O . ARG A 1 184 ? 25.536 6.665 61.901 1.00 47.75 184 ARG A O 1
ATOM 1428 N N . THR A 1 185 ? 26.886 8.313 61.196 1.00 51.62 185 THR A N 1
ATOM 1429 C CA . THR A 1 185 ? 28.142 7.712 61.654 1.00 51.62 185 THR A CA 1
ATOM 1430 C C . THR A 1 185 ? 28.329 8.013 63.139 1.00 51.62 185 THR A C 1
ATOM 1432 O O . THR A 1 185 ? 28.225 9.166 63.561 1.00 51.62 185 THR A O 1
ATOM 1435 N N . THR A 1 186 ? 28.565 6.958 63.911 1.00 61.38 186 THR A N 1
ATOM 1436 C CA . THR A 1 186 ? 29.174 6.969 65.247 1.00 61.38 186 THR A CA 1
ATOM 1437 C C . THR A 1 186 ? 30.556 6.370 65.133 1.00 61.38 186 THR A C 1
ATOM 1439 O O . THR A 1 186 ? 30.651 5.360 64.396 1.00 61.38 186 THR A O 1
#

Foldseek 3Di:
DFPDQDPPFDQPDALVRQLVVLLPDDPDDQPPPDPDPPDPVVLVVLLVVLLCQQPPCPHPQNVVLVVVQQFSDPVCCVVCVSVVSAPSLCSNQVQKIAGGRCSRPGDGEPPGIYGDDPVSVVVLVVQLVVLVVPPPASVLVSCCVGRNNVVSVVCCVVVVGPHPPPPPPPPPPDDPDPPDDDDDDD

Sequence (186 aa):
MHGKKPSSLTSSSSQANATLIVRNTPWDAPPAKKRGMSQANIFLVMMSTFIIAMYEPTSPLRRYIKAHGGALGTQWTDKHGAKGITPFNLVRLGLATAKGCSIFHSPKVDHGWSLLTTSALTKIHRDIVRCLKDLPYGPYDAAVFLFGRERADALSEKEELKGRLLTKRNPTDNIGEPSNKRCRTT

Organism: NCBI:txid930991

Radius of gyration: 22.08 Å; chains: 1; bounding box: 46×39×87 Å

pLDDT: mean 83.44, std 16.55, range [36.5, 96.88]

Secondary structure (DSSP, 8-state):
-PPPPPTT--TT--HHHHHHHHHTS--PPPPTT-SS---HHHHHHHHHHHHHHHH-TTSHHHHHHHHTTT---HHHHHHHGGGT-SHHHHHHTTSEEE-SGGGGT---BTTTEEEPPHHHHHHHHHHHHHHHHSTTTHHHHHHHHHH-HHHHHHHHHTTSS---------TTS-------------